Protein AF-A0A7T8QVR2-F1 (afdb_monomer)

Mean predicted aligned error: 12.61 Å

Structure (mmCIF, N/CA/C/O backbone):
data_AF-A0A7T8QVR2-F1
#
_entry.id   AF-A0A7T8QVR2-F1
#
loop_
_atom_site.group_PDB
_atom_site.id
_atom_site.type_symbol
_atom_site.label_atom_id
_atom_site.label_alt_id
_atom_site.label_comp_id
_atom_site.label_asym_id
_atom_site.label_entity_id
_atom_site.label_seq_id
_atom_site.pdbx_PDB_ins_code
_atom_site.Cartn_x
_atom_site.Cartn_y
_atom_site.Cartn_z
_atom_site.occupancy
_atom_site.B_iso_or_equiv
_atom_site.auth_seq_id
_atom_site.auth_comp_id
_atom_site.auth_asym_id
_atom_site.auth_atom_id
_atom_site.pdbx_PDB_model_num
ATOM 1 N N . THR A 1 1 ? 5.706 22.170 2.127 1.00 71.69 1 THR A N 1
ATOM 2 C CA . THR A 1 1 ? 4.358 22.461 2.670 1.00 71.69 1 THR A CA 1
ATOM 3 C C . THR A 1 1 ? 3.466 21.227 2.746 1.00 71.69 1 THR A C 1
ATOM 5 O O . THR A 1 1 ? 3.082 20.879 3.849 1.00 71.69 1 THR A O 1
ATOM 8 N N . ARG A 1 2 ? 3.227 20.484 1.649 1.00 83.94 2 ARG A N 1
ATOM 9 C CA . ARG A 1 2 ? 2.328 19.300 1.623 1.00 83.94 2 ARG A CA 1
ATOM 10 C C . ARG A 1 2 ? 2.598 18.219 2.686 1.00 83.94 2 ARG A C 1
ATOM 12 O O . ARG A 1 2 ? 1.663 17.722 3.296 1.00 83.94 2 ARG A O 1
ATOM 19 N N . LEU A 1 3 ? 3.865 17.891 2.955 1.00 86.81 3 LEU A N 1
ATOM 20 C CA . LEU A 1 3 ? 4.218 16.897 3.981 1.00 86.81 3 LEU A CA 1
ATOM 21 C C . LEU A 1 3 ? 3.836 17.349 5.403 1.00 86.81 3 LEU A C 1
ATOM 23 O O . LEU A 1 3 ? 3.422 16.529 6.212 1.00 86.81 3 LEU A O 1
ATOM 27 N N . ARG A 1 4 ? 3.918 18.657 5.703 1.00 86.31 4 ARG A N 1
ATOM 28 C CA . ARG A 1 4 ? 3.463 19.189 6.999 1.00 86.31 4 ARG A CA 1
ATOM 29 C C . ARG A 1 4 ? 1.954 19.007 7.155 1.00 86.31 4 ARG A C 1
ATOM 31 O O . ARG A 1 4 ? 1.525 18.584 8.216 1.00 86.31 4 ARG A O 1
ATOM 38 N N . CYS A 1 5 ? 1.184 19.214 6.084 1.00 88.50 5 CYS A N 1
ATOM 39 C CA . CYS A 1 5 ? -0.260 18.974 6.082 1.00 88.50 5 CYS A CA 1
ATOM 40 C C . CYS A 1 5 ? -0.599 17.515 6.424 1.00 88.50 5 CYS A C 1
ATOM 42 O O . CYS A 1 5 ? -1.461 17.287 7.263 1.00 88.50 5 CYS A O 1
ATOM 44 N N . LEU A 1 6 ? 0.108 16.536 5.842 1.00 89.25 6 LEU A N 1
ATOM 45 C CA . LEU A 1 6 ? -0.094 15.115 6.172 1.00 89.25 6 LEU A CA 1
ATOM 46 C C . LEU A 1 6 ? 0.214 14.799 7.638 1.00 89.25 6 LEU A C 1
ATOM 48 O O . LEU A 1 6 ? -0.503 14.025 8.264 1.00 89.25 6 LEU A O 1
ATOM 52 N N . ARG A 1 7 ? 1.243 15.425 8.215 1.00 87.44 7 ARG A N 1
ATOM 53 C CA . ARG A 1 7 ? 1.554 15.235 9.638 1.00 87.44 7 ARG A CA 1
ATOM 54 C C . ARG A 1 7 ? 0.523 15.865 10.557 1.00 87.44 7 ARG A C 1
ATOM 56 O O . ARG A 1 7 ? 0.138 15.244 11.541 1.00 87.44 7 ARG A O 1
ATOM 63 N N . THR A 1 8 ? 0.028 17.050 10.213 1.00 89.56 8 THR A N 1
ATOM 64 C CA . THR A 1 8 ? -1.094 17.665 10.930 1.00 89.56 8 THR A CA 1
ATOM 65 C C . THR A 1 8 ? -2.341 16.785 10.839 1.00 89.56 8 THR A C 1
ATOM 67 O O . THR A 1 8 ? -2.979 16.541 11.855 1.00 89.56 8 THR A O 1
ATOM 70 N N . LEU A 1 9 ? -2.642 16.230 9.660 1.00 89.19 9 LEU A N 1
ATOM 71 C CA . LEU A 1 9 ? -3.742 15.280 9.464 1.00 89.19 9 LEU A CA 1
ATOM 72 C C . LEU A 1 9 ? -3.590 14.031 10.336 1.00 89.19 9 LEU A C 1
ATOM 74 O O . LEU A 1 9 ? -4.537 13.647 11.012 1.00 89.19 9 LEU A O 1
ATOM 78 N N . SER A 1 10 ? -2.391 13.446 10.385 1.00 88.44 10 SER A N 1
ATOM 79 C CA . SER A 1 10 ? -2.086 12.319 11.274 1.00 88.44 10 SER A CA 1
ATOM 80 C C . SER A 1 10 ? -2.367 12.658 12.741 1.00 88.44 10 SER A C 1
ATOM 82 O O . SER A 1 10 ? -3.021 11.890 13.446 1.00 88.44 10 SER A O 1
ATOM 84 N N . SER A 1 11 ? -1.967 13.855 13.185 1.00 89.06 11 SER A N 1
ATOM 85 C CA . SER A 1 11 ? -2.255 14.338 14.540 1.00 89.06 11 SER A CA 1
ATOM 86 C C . SER A 1 11 ? -3.755 14.501 14.802 1.00 89.06 11 SER A C 1
ATOM 88 O O . SER A 1 11 ? -4.215 14.168 15.891 1.00 89.06 11 SER A O 1
ATOM 90 N N . ILE A 1 12 ? -4.523 14.989 13.822 1.00 88.94 12 ILE A N 1
ATOM 91 C CA . ILE A 1 12 ? -5.983 15.137 13.932 1.00 88.94 12 ILE A CA 1
ATOM 92 C C . ILE A 1 12 ? -6.652 13.761 14.012 1.00 88.94 12 ILE A C 1
ATOM 94 O O . ILE A 1 12 ? -7.532 13.544 14.842 1.00 88.94 12 ILE A O 1
ATOM 98 N N . PHE A 1 13 ? -6.213 12.797 13.201 1.00 87.25 13 PHE A N 1
ATOM 99 C CA . PHE A 1 13 ? -6.735 11.430 13.258 1.00 87.25 13 PHE A CA 1
ATOM 100 C C . PHE A 1 13 ? -6.370 10.733 14.572 1.00 87.25 13 PHE A C 1
ATOM 102 O O . PHE A 1 13 ? -7.114 9.882 15.052 1.00 87.25 13 PHE A O 1
ATOM 109 N N . ALA A 1 14 ? -5.246 11.103 15.186 1.00 86.38 14 ALA A N 1
ATOM 110 C CA . ALA A 1 14 ? -4.827 10.608 16.490 1.00 86.38 14 ALA A CA 1
ATOM 111 C C . ALA A 1 14 ? -5.513 11.290 17.686 1.00 86.38 14 ALA A C 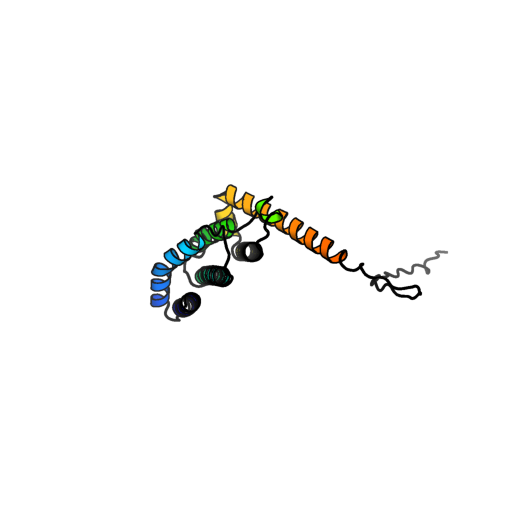1
ATOM 113 O O . ALA A 1 14 ? -5.211 10.926 18.821 1.00 86.38 14 ALA A O 1
ATOM 114 N N . HIS A 1 15 ? -6.429 12.235 17.457 1.00 87.62 15 HIS A N 1
ATOM 115 C CA . HIS A 1 15 ? -7.106 12.953 18.530 1.00 87.62 15 HIS A CA 1
ATOM 116 C C . HIS A 1 15 ? -7.893 11.990 19.448 1.00 87.62 15 HIS A C 1
ATOM 118 O O . HIS A 1 15 ? -8.591 11.106 18.941 1.00 87.62 15 HIS A O 1
ATOM 124 N N . PRO A 1 16 ? -7.820 12.154 20.787 1.00 83.31 16 PRO A N 1
ATOM 125 C CA . PRO A 1 16 ? -8.440 11.235 21.749 1.00 83.31 16 PRO A CA 1
ATOM 126 C C . PRO A 1 16 ? -9.968 11.194 21.641 1.00 83.31 16 PRO A C 1
ATOM 128 O O . PRO A 1 16 ? -10.591 10.177 21.933 1.00 83.31 16 PRO A O 1
ATOM 131 N N . GLN A 1 17 ? -10.581 12.289 21.189 1.00 87.19 17 GLN A N 1
ATOM 132 C CA . GLN A 1 17 ? -12.018 12.342 20.953 1.00 87.19 17 GLN A CA 1
ATOM 133 C C . GLN A 1 17 ? -12.374 11.726 19.595 1.00 87.19 17 GLN A C 1
ATOM 135 O O . GLN A 1 17 ? -12.162 12.338 18.545 1.00 87.19 17 GLN A O 1
ATOM 140 N N . THR A 1 18 ? -12.947 10.523 19.642 1.00 81.62 18 THR A N 1
ATOM 141 C CA . THR A 1 18 ? -13.279 9.704 18.467 1.00 81.62 18 THR A CA 1
ATOM 142 C C . THR A 1 18 ? -14.325 10.336 17.559 1.00 81.62 18 THR A C 1
ATOM 144 O O . THR A 1 18 ? -14.244 10.165 16.353 1.00 81.62 18 THR A O 1
ATOM 147 N N . SER A 1 19 ? -15.276 11.110 18.087 1.00 84.25 19 SER A N 1
ATOM 148 C CA . SER A 1 19 ? -16.293 11.788 17.268 1.00 84.25 19 SER A CA 1
ATOM 149 C C . SER A 1 19 ? -15.684 12.818 16.310 1.00 84.25 19 SER A C 1
ATOM 151 O O . SER A 1 19 ? -16.071 12.888 15.144 1.00 84.25 19 SER A O 1
ATOM 153 N N . ILE A 1 20 ? -14.687 13.572 16.782 1.00 83.75 20 ILE A N 1
ATOM 154 C CA . ILE A 1 20 ? -13.971 14.568 15.980 1.00 83.75 20 ILE A CA 1
ATOM 155 C C . ILE A 1 20 ? -13.099 13.866 14.940 1.00 83.75 20 ILE A C 1
ATOM 157 O O . ILE A 1 20 ? -13.204 14.156 13.748 1.00 83.75 20 ILE A O 1
ATOM 161 N N . SER A 1 21 ? -12.257 12.919 15.370 1.00 85.00 21 SER A N 1
ATOM 162 C CA . SER A 1 21 ? -11.363 12.211 14.450 1.00 85.00 21 SER A CA 1
ATOM 163 C C . SER A 1 21 ? -12.146 11.416 13.406 1.00 85.00 21 SER A C 1
ATOM 165 O O . SER A 1 21 ? -11.791 11.468 12.233 1.00 85.00 21 SER A O 1
ATOM 167 N N . HIS A 1 22 ? -13.256 10.776 13.777 1.00 86.12 22 HIS A N 1
ATOM 168 C CA . HIS A 1 22 ? -14.113 10.032 12.856 1.00 86.12 22 HIS A CA 1
ATOM 169 C C . HIS A 1 22 ? -14.681 10.909 11.733 1.00 86.12 22 HIS A C 1
ATOM 171 O O . HIS A 1 22 ? -14.593 10.523 10.567 1.00 86.12 22 HIS A O 1
ATOM 177 N N . PHE A 1 23 ? -15.189 12.107 12.046 1.00 86.62 23 PHE A N 1
ATOM 178 C CA . PHE A 1 23 ? -15.683 13.040 11.027 1.00 86.62 23 PHE A CA 1
ATOM 179 C C . PHE A 1 23 ? -14.581 13.435 10.034 1.00 86.62 23 PHE A C 1
ATOM 181 O O . PHE A 1 23 ? -14.773 13.363 8.817 1.00 86.62 23 PHE A O 1
ATOM 188 N N . TYR A 1 24 ? -13.396 13.785 10.542 1.00 87.75 24 TYR A N 1
ATOM 189 C CA . TYR A 1 24 ? -12.256 14.119 9.689 1.00 87.75 24 TYR A CA 1
ATOM 190 C C . TYR A 1 24 ? -11.792 12.929 8.848 1.00 87.75 24 TYR A C 1
ATOM 192 O O . TYR A 1 24 ? -11.482 13.105 7.672 1.00 87.75 24 TYR A O 1
ATOM 200 N N . ILE A 1 25 ? -11.774 11.720 9.410 1.00 88.00 25 ILE A N 1
ATOM 201 C CA . ILE A 1 25 ? -11.422 10.498 8.682 1.00 88.00 25 ILE A CA 1
ATOM 202 C C . ILE A 1 25 ? -12.395 10.281 7.521 1.00 88.00 25 ILE A C 1
ATOM 204 O O . ILE A 1 25 ? -11.944 10.128 6.388 1.00 88.00 25 ILE A O 1
ATOM 208 N N . LEU A 1 26 ? -13.708 10.332 7.765 1.00 87.62 26 LEU A N 1
ATOM 209 C CA . LEU A 1 26 ? -14.712 10.146 6.714 1.00 87.62 26 LEU A CA 1
ATOM 210 C C . LEU A 1 26 ? -14.627 11.221 5.623 1.00 87.62 26 LEU A C 1
ATOM 212 O O . LEU A 1 26 ? -14.757 10.905 4.443 1.00 87.62 26 LEU A O 1
ATOM 216 N N . SER A 1 27 ? -14.366 12.476 5.996 1.00 87.56 27 SER A N 1
ATOM 217 C CA . SER A 1 27 ? -14.274 13.576 5.033 1.00 87.56 27 SER A CA 1
ATOM 218 C C . SER A 1 27 ? -12.981 13.558 4.209 1.00 87.56 27 SER A C 1
ATOM 220 O O . SER A 1 27 ? -12.996 13.992 3.058 1.00 87.56 27 SER A O 1
ATOM 222 N N . LEU A 1 28 ? -11.857 13.110 4.778 1.00 87.94 28 LEU A N 1
ATOM 223 C CA . LEU A 1 28 ? -10.530 13.268 4.166 1.00 87.94 28 LEU A CA 1
ATOM 224 C C . LEU A 1 28 ? -9.964 11.976 3.581 1.00 87.94 28 LEU A C 1
ATOM 226 O O . LEU A 1 28 ? -9.182 12.044 2.630 1.00 87.94 28 LEU A O 1
ATOM 230 N N . ALA A 1 29 ? -10.357 10.806 4.092 1.00 87.50 29 ALA A N 1
ATOM 231 C CA . ALA A 1 29 ? -9.919 9.524 3.547 1.00 87.50 29 ALA A CA 1
ATOM 232 C C . ALA A 1 29 ? -10.186 9.385 2.034 1.00 87.50 29 ALA A C 1
ATOM 234 O O . ALA A 1 29 ? -9.261 8.957 1.341 1.00 87.50 29 ALA A O 1
ATOM 235 N N . PRO A 1 30 ? -11.344 9.802 1.471 1.00 88.12 30 PRO A N 1
ATOM 236 C CA . PRO A 1 30 ? -11.586 9.724 0.026 1.00 88.12 30 PRO A CA 1
ATOM 237 C C . PRO A 1 30 ? -10.528 10.470 -0.796 1.00 88.12 30 PRO A C 1
ATOM 239 O O . PRO A 1 30 ? -9.991 9.934 -1.765 1.00 88.12 30 PRO A O 1
ATOM 242 N N . THR A 1 31 ? -10.158 11.676 -0.361 1.00 89.69 31 THR A N 1
ATOM 243 C CA . THR A 1 31 ? -9.121 12.493 -1.004 1.00 89.69 31 THR A CA 1
ATOM 244 C C . THR A 1 31 ? -7.750 11.821 -0.927 1.00 89.69 31 THR A C 1
ATOM 246 O O . THR A 1 31 ? -7.003 11.809 -1.906 1.00 89.69 31 THR A O 1
ATOM 249 N N . LEU A 1 32 ? -7.409 11.227 0.221 1.00 90.00 32 LEU A N 1
ATOM 250 C CA . LEU A 1 32 ? -6.148 10.498 0.395 1.00 90.00 32 LEU A CA 1
ATOM 251 C C . LEU A 1 32 ? -6.089 9.249 -0.493 1.00 90.00 32 LEU A C 1
ATOM 253 O O . LEU A 1 32 ? -5.060 8.999 -1.121 1.00 90.00 32 LEU A O 1
ATOM 257 N N . PHE A 1 33 ? -7.187 8.497 -0.600 1.00 89.50 33 PHE A N 1
ATOM 258 C CA . PHE A 1 33 ? -7.272 7.369 -1.525 1.00 89.50 33 PHE A CA 1
ATOM 259 C C . PHE A 1 33 ? -7.086 7.825 -2.964 1.00 89.50 33 PHE A C 1
ATOM 261 O O . PHE A 1 33 ? -6.247 7.263 -3.665 1.00 89.50 33 PHE A O 1
ATOM 268 N N . GLN A 1 34 ? -7.787 8.880 -3.387 1.00 88.69 34 GLN A N 1
ATOM 269 C CA . GLN A 1 34 ? -7.653 9.421 -4.736 1.00 88.69 34 GLN A CA 1
ATOM 270 C C . GLN A 1 34 ? -6.183 9.708 -5.067 1.00 88.69 34 GLN A C 1
ATOM 272 O O . GLN A 1 34 ? -5.681 9.225 -6.077 1.00 88.69 34 GLN A O 1
ATOM 277 N N . ILE A 1 35 ? -5.458 10.394 -4.177 1.00 88.00 35 ILE A N 1
ATOM 278 C CA . ILE A 1 35 ? -4.027 10.695 -4.344 1.00 88.00 35 ILE A CA 1
ATOM 279 C C . ILE A 1 35 ? -3.183 9.427 -4.547 1.00 88.00 35 ILE A C 1
ATOM 281 O O . ILE A 1 35 ? -2.276 9.434 -5.385 1.00 88.00 35 ILE A O 1
ATOM 285 N N . THR A 1 36 ? -3.455 8.358 -3.796 1.00 86.69 36 THR A N 1
ATOM 286 C CA . THR A 1 36 ? -2.705 7.095 -3.887 1.00 86.69 36 THR A CA 1
ATOM 287 C C . THR A 1 36 ? -3.034 6.311 -5.159 1.00 86.69 36 THR A C 1
ATOM 289 O O . THR A 1 36 ? -2.160 5.623 -5.682 1.00 86.69 36 THR A O 1
ATOM 292 N N . PHE A 1 37 ? -4.253 6.428 -5.689 1.00 85.31 37 PHE A N 1
ATOM 293 C CA . PHE A 1 37 ? -4.664 5.757 -6.928 1.00 85.31 37 PHE A CA 1
ATOM 294 C C . PHE A 1 37 ? -4.154 6.437 -8.207 1.00 85.31 37 PHE A C 1
ATOM 296 O O . PHE A 1 37 ? -4.164 5.813 -9.269 1.00 85.31 37 PHE A O 1
ATOM 303 N N . LEU A 1 38 ? -3.694 7.691 -8.140 1.00 84.69 38 LEU A N 1
ATOM 304 C CA . LEU A 1 38 ? -3.164 8.375 -9.319 1.00 84.69 38 LEU A CA 1
ATOM 305 C C . LEU A 1 38 ? -1.908 7.658 -9.863 1.00 84.69 38 LEU A C 1
ATOM 307 O O . LEU A 1 38 ? -0.958 7.417 -9.109 1.00 84.69 38 LEU A O 1
ATOM 311 N N . PRO A 1 39 ? -1.840 7.372 -11.179 1.00 75.00 39 PRO A N 1
ATOM 312 C CA . PRO A 1 39 ? -0.706 6.675 -11.769 1.00 75.00 39 PRO A CA 1
ATOM 313 C C . PRO A 1 39 ? 0.562 7.533 -11.706 1.00 75.00 39 PRO A C 1
ATOM 315 O O . PRO A 1 39 ? 0.646 8.620 -12.279 1.00 75.00 39 PRO A O 1
ATOM 318 N N . ARG A 1 40 ? 1.599 7.016 -11.045 1.00 75.19 40 ARG A N 1
ATOM 319 C CA . ARG A 1 40 ? 2.912 7.663 -10.919 1.00 75.19 40 ARG A CA 1
ATOM 320 C C . ARG A 1 40 ? 3.906 7.024 -11.888 1.00 75.19 40 ARG A C 1
ATOM 322 O O . ARG A 1 40 ? 4.797 6.277 -11.485 1.00 75.19 40 ARG A O 1
ATOM 329 N N . LYS A 1 41 ? 3.726 7.286 -13.188 1.00 67.88 41 LYS A N 1
ATOM 330 C CA . LYS A 1 41 ? 4.634 6.779 -14.238 1.00 67.88 41 LYS A CA 1
ATOM 331 C C . LYS A 1 41 ? 6.011 7.456 -14.181 1.00 67.88 41 LYS A C 1
ATOM 333 O O . LYS A 1 41 ? 7.021 6.774 -14.281 1.00 67.88 41 LYS A O 1
ATOM 338 N N . ASN A 1 42 ? 6.045 8.759 -13.887 1.00 68.94 42 ASN A N 1
ATOM 339 C CA . ASN A 1 42 ? 7.267 9.567 -13.858 1.00 68.94 42 ASN A CA 1
ATOM 340 C C . ASN A 1 42 ? 7.514 10.148 -12.457 1.00 68.94 42 ASN A C 1
ATOM 342 O O . ASN A 1 42 ? 7.220 11.313 -12.197 1.00 68.94 42 ASN A O 1
ATOM 346 N N . LEU A 1 43 ? 8.035 9.338 -11.531 1.00 79.94 43 LEU A N 1
ATOM 347 C CA . LEU A 1 43 ? 8.522 9.847 -10.242 1.00 79.94 43 LEU A CA 1
ATOM 348 C C . LEU A 1 43 ? 9.894 10.484 -10.444 1.00 79.94 43 LEU A C 1
ATOM 350 O O . LEU A 1 43 ? 10.902 9.786 -10.469 1.00 79.94 43 LEU A O 1
ATOM 354 N N . SER A 1 44 ? 9.934 11.804 -10.606 1.00 80.94 44 SER A N 1
ATOM 355 C CA . SER A 1 44 ? 11.195 12.536 -10.793 1.00 80.94 44 SER A CA 1
ATOM 356 C C . SER A 1 44 ? 11.701 13.194 -9.510 1.00 80.94 44 SER A C 1
ATOM 358 O O . SER A 1 44 ? 12.875 13.542 -9.426 1.00 80.94 44 SER A O 1
ATOM 360 N N . LYS A 1 45 ? 10.824 13.408 -8.523 1.00 86.75 45 LYS A N 1
ATOM 361 C CA . LYS A 1 45 ? 11.137 14.170 -7.312 1.00 86.75 45 LYS A CA 1
ATOM 362 C C . LYS A 1 45 ? 11.040 13.284 -6.082 1.00 86.75 45 LYS A C 1
ATOM 364 O O . LYS A 1 45 ? 10.004 12.683 -5.807 1.00 86.75 45 LYS A O 1
ATOM 369 N N . GLU A 1 46 ? 12.089 13.294 -5.271 1.00 86.81 46 GLU A N 1
ATOM 370 C CA . GLU A 1 46 ? 12.112 12.580 -3.992 1.00 86.81 46 GLU A CA 1
ATOM 371 C C . GLU A 1 46 ? 11.029 13.096 -3.022 1.00 86.81 46 GLU A C 1
ATOM 373 O O . GLU A 1 46 ? 10.464 12.344 -2.229 1.00 86.81 46 GLU A O 1
ATOM 378 N N . SER A 1 47 ? 10.679 14.383 -3.114 1.00 87.75 47 SER A N 1
ATOM 379 C CA . SER A 1 47 ? 9.596 14.980 -2.326 1.00 87.75 47 SER A CA 1
ATOM 380 C C . SER A 1 47 ? 8.220 14.388 -2.650 1.00 87.75 47 SER A C 1
ATOM 382 O O . SER A 1 47 ? 7.390 14.268 -1.749 1.00 87.75 47 SER A O 1
ATOM 384 N N . GLU A 1 48 ? 7.980 13.981 -3.899 1.00 87.88 48 GLU A N 1
ATOM 385 C CA . GLU A 1 48 ? 6.740 13.314 -4.311 1.00 87.88 48 GLU A CA 1
ATOM 386 C C . GLU A 1 48 ? 6.687 11.876 -3.802 1.00 87.88 48 GLU A C 1
ATOM 388 O O . GLU A 1 48 ? 5.645 11.451 -3.305 1.00 87.88 48 GLU A O 1
ATOM 393 N N . LEU A 1 49 ? 7.820 11.164 -3.850 1.00 89.69 49 LEU A N 1
ATOM 394 C CA . LEU A 1 49 ? 7.945 9.833 -3.262 1.00 89.69 49 LEU A CA 1
ATOM 395 C C . LEU A 1 49 ? 7.654 9.878 -1.757 1.00 89.69 49 LEU A C 1
ATOM 397 O O . LEU A 1 49 ? 6.786 9.151 -1.281 1.00 89.69 49 LEU A O 1
ATOM 401 N N . ARG A 1 50 ? 8.320 10.771 -1.011 1.00 89.94 50 ARG A N 1
ATOM 402 C CA . ARG A 1 50 ? 8.087 10.934 0.435 1.00 89.94 50 ARG A CA 1
ATOM 403 C C . ARG A 1 50 ? 6.630 11.261 0.748 1.00 89.94 50 ARG A C 1
ATOM 405 O O . ARG A 1 50 ? 6.066 10.692 1.674 1.00 89.94 50 ARG A O 1
ATOM 412 N N . PHE A 1 51 ? 6.021 12.162 -0.021 1.00 90.75 51 PHE A N 1
ATOM 413 C CA . PHE A 1 51 ? 4.618 12.528 0.158 1.00 90.75 51 PHE A CA 1
ATOM 414 C C . PHE A 1 51 ? 3.677 11.332 -0.045 1.00 90.75 51 PHE A C 1
ATOM 416 O O . PHE A 1 51 ? 2.775 11.122 0.762 1.00 90.75 51 PHE A O 1
ATOM 423 N N . LEU A 1 52 ? 3.904 10.525 -1.085 1.00 90.69 52 LEU A N 1
ATOM 424 C CA . LEU A 1 52 ? 3.102 9.331 -1.351 1.00 90.69 52 LEU A CA 1
ATOM 425 C C . LEU A 1 52 ? 3.268 8.275 -0.251 1.00 90.69 52 LEU A C 1
ATOM 427 O O . LEU A 1 52 ? 2.276 7.729 0.221 1.00 90.69 52 LEU A O 1
ATOM 431 N N . LEU A 1 53 ? 4.502 8.021 0.193 1.00 90.75 53 LEU A N 1
ATOM 432 C CA . LEU A 1 53 ? 4.772 7.059 1.263 1.00 90.75 53 LEU A CA 1
ATOM 433 C C . LEU A 1 53 ? 4.136 7.478 2.593 1.00 90.75 53 LEU A C 1
ATOM 435 O O . LEU A 1 53 ? 3.563 6.638 3.280 1.00 90.75 53 LEU A O 1
ATOM 439 N N . GLU A 1 54 ? 4.189 8.766 2.936 1.00 91.25 54 GLU A N 1
ATOM 440 C CA . GLU A 1 54 ? 3.515 9.283 4.132 1.00 91.25 54 GLU A CA 1
ATOM 441 C C . GLU A 1 54 ? 1.987 9.170 3.999 1.00 91.25 54 GLU A C 1
ATOM 443 O O . GLU A 1 54 ? 1.307 8.843 4.965 1.00 91.25 54 GLU A O 1
ATOM 448 N N . THR A 1 55 ? 1.438 9.379 2.796 1.00 91.56 55 THR A N 1
ATOM 449 C CA . THR A 1 55 ? -0.003 9.209 2.525 1.00 91.56 55 THR A CA 1
ATOM 450 C C . THR A 1 55 ? -0.436 7.753 2.712 1.00 91.56 55 THR A C 1
ATOM 452 O O . THR A 1 55 ? -1.456 7.490 3.343 1.00 91.56 55 THR A O 1
ATOM 455 N N . LEU A 1 56 ? 0.357 6.801 2.211 1.00 90.19 56 LEU A N 1
ATOM 456 C CA . LEU A 1 56 ? 0.129 5.365 2.396 1.00 90.19 56 LEU A CA 1
ATOM 457 C C . LEU A 1 56 ? 0.188 4.962 3.874 1.00 90.19 56 LEU A C 1
ATOM 459 O O . LEU A 1 56 ? -0.698 4.253 4.340 1.00 90.19 56 LEU A O 1
ATOM 463 N N . LEU A 1 57 ? 1.182 5.450 4.623 1.00 89.25 57 LEU A N 1
ATOM 464 C CA . LEU A 1 57 ? 1.286 5.218 6.070 1.00 89.25 57 LEU A CA 1
ATOM 465 C C . LEU A 1 57 ? 0.114 5.834 6.842 1.00 89.25 57 LEU A C 1
ATOM 467 O O . LEU A 1 57 ? -0.382 5.242 7.799 1.00 89.25 57 LEU A O 1
ATOM 471 N N . LEU A 1 58 ? -0.355 7.010 6.422 1.00 90.19 58 LEU A N 1
ATOM 472 C CA . LEU A 1 58 ? -1.526 7.646 7.011 1.00 90.19 58 LEU A CA 1
ATOM 473 C C . LEU A 1 58 ? -2.773 6.780 6.803 1.00 90.19 58 LEU A C 1
ATOM 475 O O . LEU A 1 58 ? -3.468 6.499 7.775 1.00 90.19 58 LEU A O 1
ATOM 479 N N . LEU A 1 59 ? -3.020 6.300 5.579 1.00 89.69 59 LEU A N 1
ATOM 480 C CA . LEU A 1 59 ? -4.123 5.378 5.278 1.00 89.69 59 LEU A CA 1
ATOM 481 C C . LEU A 1 59 ? -4.003 4.055 6.049 1.00 89.69 59 LEU A C 1
ATOM 483 O O . LEU A 1 59 ? -5.002 3.546 6.545 1.00 89.69 59 LEU A O 1
ATOM 487 N N . GLU A 1 60 ? -2.793 3.523 6.209 1.00 88.38 60 GLU A N 1
ATOM 488 C CA . GLU A 1 60 ? -2.542 2.332 7.026 1.00 88.38 60 GLU A CA 1
ATOM 489 C C . GLU A 1 60 ? -2.904 2.574 8.502 1.00 88.38 60 GLU A C 1
ATOM 491 O O . GLU A 1 60 ? -3.570 1.750 9.128 1.00 88.38 60 GLU A O 1
ATOM 496 N N . SER A 1 61 ? -2.562 3.745 9.050 1.00 87.50 61 SER A N 1
ATOM 497 C CA . SER A 1 61 ? -2.943 4.119 10.419 1.00 87.50 61 SER A CA 1
ATOM 498 C C . SER A 1 61 ? -4.459 4.247 10.607 1.00 87.50 61 SER A C 1
ATOM 500 O O . SER A 1 61 ? -4.963 4.016 11.708 1.00 87.50 61 SER A O 1
ATOM 502 N N . LEU A 1 62 ? -5.202 4.555 9.535 1.00 85.94 62 LEU A N 1
ATOM 503 C CA . LEU A 1 62 ? -6.662 4.582 9.574 1.00 85.94 62 LEU A CA 1
ATOM 504 C C . LEU A 1 62 ? -7.256 3.190 9.770 1.00 85.94 62 LEU A C 1
ATOM 506 O O . LEU A 1 62 ? -8.335 3.098 10.337 1.00 85.94 62 LEU A O 1
ATOM 510 N N . ILE A 1 63 ? -6.570 2.115 9.370 1.00 85.44 63 ILE A N 1
ATOM 511 C CA . ILE A 1 63 ? -7.044 0.740 9.601 1.00 85.44 63 ILE A CA 1
ATOM 512 C C . ILE A 1 63 ? -7.149 0.466 11.106 1.00 85.44 63 ILE A C 1
ATOM 514 O O . ILE A 1 63 ? -8.113 -0.140 11.555 1.00 85.44 63 ILE A O 1
ATOM 518 N N . GLN A 1 64 ? -6.186 0.964 11.887 1.00 81.19 64 GLN A N 1
ATOM 519 C CA . GLN A 1 64 ? -6.147 0.792 13.344 1.00 81.19 64 GLN A CA 1
ATOM 520 C C . GLN A 1 64 ? -7.149 1.692 14.081 1.00 81.19 64 GLN A C 1
ATOM 522 O O . GLN A 1 64 ? -7.510 1.418 15.222 1.00 81.19 64 GLN A O 1
ATOM 527 N N . LYS A 1 65 ? -7.558 2.806 13.462 1.00 75.31 65 LYS A N 1
ATOM 528 C CA . LYS A 1 65 ? -8.416 3.830 14.084 1.00 75.31 65 LYS A CA 1
ATOM 529 C C . LYS A 1 65 ? -9.866 3.786 13.605 1.00 75.31 65 LYS A C 1
ATOM 531 O O . LYS A 1 65 ? -10.753 4.288 14.290 1.00 75.31 65 LYS A O 1
ATOM 536 N N . GLY A 1 66 ? -10.101 3.253 12.413 1.00 68.00 66 GLY A N 1
ATOM 537 C CA . GLY A 1 66 ? -11.411 3.131 11.795 1.00 68.00 66 GLY A CA 1
ATOM 538 C C . GLY A 1 66 ? -12.159 1.909 12.317 1.00 68.00 66 GLY A C 1
ATOM 539 O O . GLY A 1 66 ? -11.567 0.870 12.579 1.00 68.00 66 GLY A O 1
ATOM 540 N N . GLY A 1 67 ? -13.483 2.021 12.432 1.00 66.50 67 GLY A N 1
ATOM 541 C CA . GLY A 1 67 ? -14.330 0.910 12.878 1.00 66.50 67 GLY A CA 1
ATOM 542 C C . GLY A 1 67 ? -14.447 -0.247 11.873 1.00 66.50 67 GLY A C 1
ATOM 543 O O . GLY A 1 67 ? -14.909 -1.319 12.245 1.00 66.50 67 GLY A O 1
ATOM 544 N N . SER A 1 68 ? -14.044 -0.057 10.608 1.00 75.69 68 SER A N 1
ATOM 545 C CA . SER A 1 68 ? -14.151 -1.066 9.544 1.00 75.69 68 SER A CA 1
ATOM 546 C C . SER A 1 68 ? -12.830 -1.232 8.767 1.00 75.69 68 SER A C 1
ATOM 548 O O . SER A 1 68 ? -12.644 -0.624 7.708 1.00 75.69 68 SER A O 1
ATOM 550 N N . PRO A 1 69 ? -11.903 -2.093 9.234 1.00 79.94 69 PRO A N 1
ATOM 551 C CA . PRO A 1 69 ? -10.626 -2.327 8.550 1.00 79.94 69 PRO A CA 1
ATOM 552 C C . PRO A 1 69 ? -10.822 -2.822 7.109 1.00 79.94 69 PRO A C 1
ATOM 554 O O . PRO A 1 69 ? -10.080 -2.429 6.212 1.00 79.94 69 PRO A O 1
ATOM 557 N N . ASN A 1 70 ? -11.875 -3.608 6.864 1.00 84.06 70 ASN A N 1
ATOM 558 C CA . ASN A 1 70 ? -12.199 -4.167 5.552 1.00 84.06 70 ASN A CA 1
ATOM 559 C C . ASN A 1 70 ? -12.386 -3.082 4.471 1.00 84.06 70 ASN A C 1
ATOM 561 O O . ASN A 1 70 ? -11.798 -3.177 3.398 1.00 84.06 70 ASN A O 1
ATOM 565 N N . ALA A 1 71 ? -13.117 -2.000 4.768 1.00 84.94 71 ALA A N 1
ATOM 566 C CA . ALA A 1 71 ? -13.364 -0.939 3.789 1.00 84.94 71 ALA A CA 1
ATOM 567 C C . ALA A 1 71 ? -12.061 -0.249 3.359 1.00 84.94 71 ALA A C 1
ATOM 569 O O . ALA A 1 71 ? -11.832 -0.031 2.173 1.00 84.94 71 ALA A O 1
ATOM 570 N N . ILE A 1 72 ? -11.172 0.045 4.312 1.00 87.94 72 ILE A N 1
ATOM 571 C CA . ILE A 1 72 ? -9.883 0.684 4.024 1.00 87.94 72 ILE A CA 1
ATOM 572 C C . ILE A 1 72 ? -8.966 -0.278 3.261 1.00 87.94 72 ILE A C 1
ATOM 574 O O . ILE A 1 72 ? -8.352 0.124 2.273 1.00 87.94 72 ILE A O 1
ATOM 578 N N . LEU A 1 73 ? -8.906 -1.551 3.668 1.00 90.06 73 LEU A N 1
ATOM 579 C CA . LEU A 1 73 ? -8.115 -2.588 2.997 1.00 90.06 73 LEU A CA 1
ATOM 580 C C . LEU A 1 73 ? -8.565 -2.814 1.549 1.00 90.06 73 LEU A C 1
ATOM 582 O O . LEU A 1 73 ? -7.716 -2.956 0.666 1.00 90.06 73 LEU A O 1
ATOM 586 N N . MET A 1 74 ? -9.877 -2.779 1.291 1.00 90.50 74 MET A N 1
ATOM 587 C CA . MET A 1 74 ? -10.459 -2.953 -0.043 1.00 90.50 74 MET A CA 1
ATOM 588 C C . MET A 1 74 ? -9.975 -1.892 -1.039 1.00 90.50 74 MET A C 1
ATOM 590 O O . MET A 1 74 ? -9.864 -2.182 -2.226 1.00 90.50 74 MET A O 1
ATOM 594 N N . PHE A 1 75 ? -9.631 -0.690 -0.569 1.00 89.19 75 PHE A N 1
ATOM 595 C CA . PHE A 1 75 ? -9.035 0.359 -1.400 1.00 89.19 75 PHE A CA 1
ATOM 596 C C . PHE A 1 75 ? -7.504 0.360 -1.353 1.00 89.19 75 PHE A C 1
ATOM 598 O O . PHE A 1 75 ? -6.852 0.554 -2.379 1.00 89.19 75 PHE A O 1
ATOM 605 N N . LEU A 1 76 ? -6.905 0.128 -0.184 1.00 90.19 76 LEU A N 1
ATOM 606 C CA . LEU A 1 76 ? -5.458 0.219 -0.002 1.00 90.19 76 LEU A CA 1
ATOM 607 C C . LEU A 1 76 ? -4.701 -0.892 -0.744 1.00 90.19 76 LEU A C 1
ATOM 609 O O . LEU A 1 76 ? -3.656 -0.617 -1.335 1.00 90.19 76 LEU A O 1
ATOM 613 N N . ILE A 1 77 ? -5.224 -2.124 -0.753 1.00 92.25 77 ILE A N 1
ATOM 614 C CA . ILE A 1 77 ? -4.576 -3.265 -1.417 1.00 92.25 77 ILE A CA 1
ATOM 615 C C . ILE A 1 77 ? -4.480 -3.039 -2.937 1.00 92.25 77 ILE A C 1
ATOM 617 O O . ILE A 1 77 ? -3.358 -3.066 -3.450 1.00 92.25 77 ILE A O 1
ATOM 621 N N . PRO A 1 78 ? -5.573 -2.746 -3.674 1.00 90.81 78 PRO A N 1
ATOM 622 C CA . PRO A 1 78 ? -5.477 -2.425 -5.099 1.00 90.81 78 PRO A CA 1
ATOM 623 C C . PRO A 1 78 ? -4.562 -1.232 -5.386 1.00 90.81 78 PRO A C 1
ATOM 625 O O . PRO A 1 78 ? -3.796 -1.262 -6.349 1.00 90.81 78 PRO A O 1
ATOM 628 N N . ALA A 1 79 ? -4.593 -0.198 -4.538 1.00 90.69 79 ALA A N 1
ATOM 629 C CA . ALA A 1 79 ? -3.739 0.972 -4.706 1.00 90.69 79 ALA A CA 1
ATOM 630 C C . ALA A 1 79 ? -2.248 0.608 -4.620 1.00 90.69 79 ALA A C 1
ATOM 632 O O . ALA A 1 79 ? -1.467 1.018 -5.474 1.00 90.69 79 ALA A O 1
ATOM 633 N N . LEU A 1 80 ? -1.854 -0.199 -3.631 1.00 90.50 80 LEU A N 1
ATOM 634 C CA . LEU A 1 80 ? -0.483 -0.692 -3.480 1.00 90.50 80 LEU A CA 1
ATOM 635 C C . LEU A 1 80 ? -0.061 -1.597 -4.645 1.00 90.50 80 LEU A C 1
ATOM 637 O O . LEU A 1 80 ? 1.053 -1.457 -5.151 1.00 90.50 80 LEU A O 1
ATOM 641 N N . VAL A 1 81 ? -0.949 -2.486 -5.101 1.00 90.56 81 VAL A N 1
ATOM 642 C CA . VAL A 1 81 ? -0.679 -3.389 -6.233 1.00 90.56 81 VAL A CA 1
ATOM 643 C C . VAL A 1 81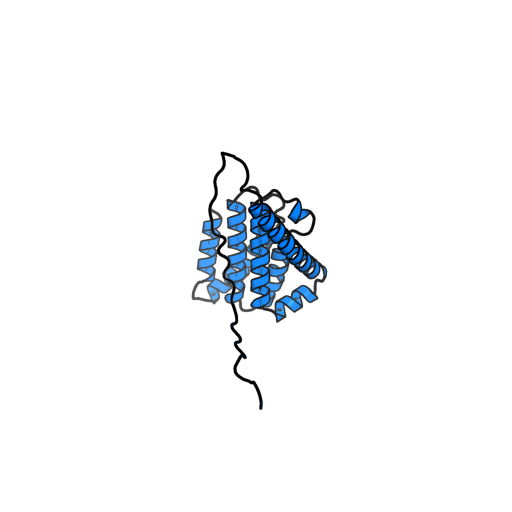 ? -0.453 -2.610 -7.535 1.00 90.56 81 VAL A C 1
ATOM 645 O O . VAL A 1 81 ? 0.425 -2.970 -8.319 1.00 90.56 81 VAL A O 1
ATOM 648 N N . ASN A 1 82 ? -1.161 -1.496 -7.742 1.00 89.62 82 ASN A N 1
ATOM 649 C CA . ASN A 1 82 ? -0.970 -0.624 -8.907 1.00 89.62 82 ASN A CA 1
ATOM 650 C C . ASN A 1 82 ? 0.417 0.039 -8.965 1.00 89.62 82 ASN A C 1
ATOM 652 O O . ASN A 1 82 ? 0.859 0.433 -10.045 1.00 89.62 82 ASN A O 1
ATOM 656 N N . HIS A 1 83 ? 1.119 0.147 -7.831 1.00 87.31 83 HIS A N 1
ATOM 657 C CA . HIS A 1 83 ? 2.490 0.669 -7.771 1.00 87.31 83 HIS A CA 1
ATOM 658 C C . HIS A 1 83 ? 3.563 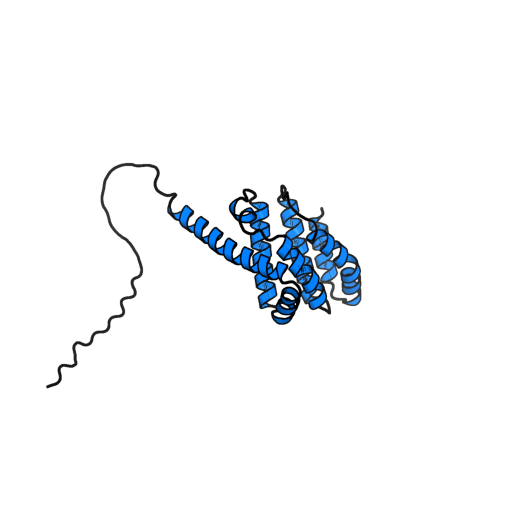-0.420 -7.934 1.00 87.31 83 HIS A C 1
ATOM 660 O O . HIS A 1 83 ? 4.753 -0.099 -7.968 1.00 87.31 83 HIS A O 1
ATOM 666 N N . LEU A 1 84 ? 3.178 -1.698 -8.041 1.00 90.25 84 LEU A N 1
ATOM 667 C CA . LEU A 1 84 ? 4.116 -2.798 -8.271 1.00 90.25 84 LEU A CA 1
ATOM 668 C C . LEU A 1 84 ? 4.595 -2.833 -9.725 1.00 90.25 84 LEU A C 1
ATOM 670 O O . LEU A 1 84 ? 3.817 -2.611 -10.652 1.00 90.25 84 LEU A O 1
ATOM 674 N N . LEU A 1 85 ? 5.870 -3.170 -9.905 1.00 89.00 85 LEU A N 1
ATOM 675 C CA . LEU A 1 85 ? 6.505 -3.431 -11.190 1.00 89.00 85 LEU A CA 1
ATOM 676 C C . LEU A 1 85 ? 6.614 -4.945 -11.370 1.00 89.00 85 LEU A C 1
ATOM 678 O O . LEU A 1 85 ? 6.925 -5.646 -10.405 1.00 89.00 85 LEU A O 1
ATOM 682 N N . CYS A 1 86 ? 6.365 -5.430 -12.584 1.00 88.94 86 CYS A N 1
ATOM 683 C CA . CYS A 1 86 ? 6.467 -6.844 -12.948 1.00 88.94 86 CYS A CA 1
ATOM 684 C C . CYS A 1 86 ? 7.141 -6.981 -14.318 1.00 88.94 86 CYS A C 1
ATOM 686 O O . CYS A 1 86 ? 7.012 -6.097 -15.167 1.00 88.94 86 CYS A O 1
ATOM 688 N N . GLY A 1 87 ? 7.825 -8.099 -14.546 1.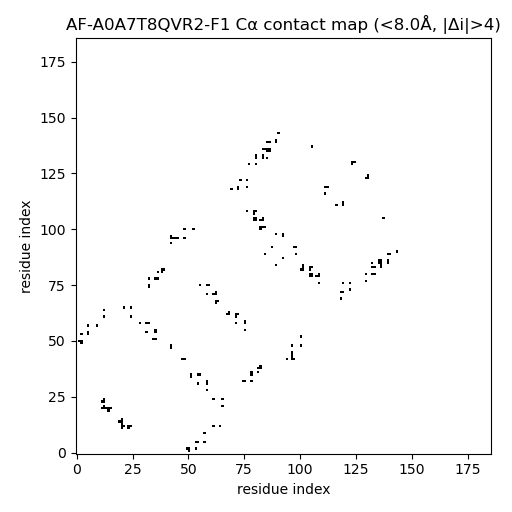00 88.56 87 GLY A N 1
ATOM 689 C CA . GLY A 1 87 ? 8.487 -8.424 -15.804 1.00 88.56 87 GLY A CA 1
ATOM 690 C C . GLY A 1 87 ? 9.451 -7.329 -16.253 1.00 88.56 87 GLY A C 1
ATOM 691 O O . GLY A 1 87 ? 10.237 -6.799 -15.462 1.00 88.56 87 GLY A O 1
ATOM 692 N N . GLU A 1 88 ? 9.365 -6.956 -17.530 1.00 83.38 88 GLU A N 1
ATOM 693 C CA . GLU A 1 88 ? 10.237 -5.938 -18.122 1.00 83.38 88 GLU A CA 1
ATOM 694 C C . GLU A 1 88 ? 10.127 -4.566 -17.444 1.00 83.38 88 GLU A C 1
ATOM 696 O O . GLU A 1 88 ? 11.112 -3.831 -17.410 1.00 83.38 88 GLU A O 1
ATOM 701 N N . GLU A 1 89 ? 8.986 -4.231 -16.825 1.00 85.44 89 GLU A N 1
ATOM 702 C CA . GLU A 1 89 ? 8.843 -2.962 -16.101 1.00 85.44 89 GLU A CA 1
ATOM 703 C C . GLU A 1 89 ? 9.763 -2.878 -14.880 1.00 85.44 89 GLU A C 1
ATOM 705 O O . GLU A 1 89 ? 10.128 -1.773 -14.480 1.00 85.44 89 GLU A O 1
ATOM 710 N N . LEU A 1 90 ? 10.103 -4.018 -14.265 1.00 86.88 90 LEU A N 1
ATOM 711 C CA . LEU A 1 90 ? 11.018 -4.075 -13.127 1.00 86.88 90 LEU A CA 1
ATOM 712 C C . LEU A 1 90 ? 12.470 -4.137 -13.605 1.00 86.88 90 LEU A C 1
ATOM 714 O O . LEU A 1 90 ? 13.283 -3.319 -13.179 1.00 86.88 90 LEU A O 1
ATOM 718 N N . PHE A 1 91 ? 12.783 -5.066 -14.513 1.00 85.50 91 PHE A N 1
ATOM 719 C CA . PHE A 1 91 ? 14.154 -5.281 -14.992 1.00 85.50 91 PHE A CA 1
ATOM 720 C C . PHE A 1 91 ? 14.684 -4.122 -15.850 1.00 85.50 91 PHE A C 1
ATOM 722 O O . PHE A 1 91 ? 15.875 -3.828 -15.804 1.00 85.50 91 PHE A O 1
ATOM 729 N N . GLY A 1 92 ? 13.813 -3.427 -16.586 1.00 84.00 92 GLY A N 1
ATOM 730 C CA . GLY A 1 92 ? 14.156 -2.242 -17.377 1.00 84.00 92 GLY A CA 1
ATOM 731 C C . GLY A 1 92 ? 14.079 -0.918 -16.605 1.00 84.00 92 GLY A C 1
ATOM 732 O O . GLY A 1 92 ? 14.318 0.144 -17.184 1.00 84.00 92 GLY A O 1
ATOM 733 N N . CYS A 1 93 ? 13.724 -0.926 -15.313 1.00 84.94 93 CYS A N 1
ATOM 734 C CA . CYS A 1 93 ? 13.541 0.310 -14.555 1.00 84.94 93 CYS A CA 1
ATOM 735 C C . CYS A 1 93 ? 14.882 0.939 -14.154 1.00 84.94 93 CYS A C 1
ATOM 737 O O . CYS A 1 93 ? 15.535 0.500 -13.211 1.00 84.94 93 CYS A O 1
ATOM 739 N N . SER A 1 94 ? 15.255 2.046 -14.794 1.00 84.75 94 SER A N 1
ATOM 740 C CA . SER A 1 94 ? 16.419 2.853 -14.392 1.00 84.75 94 SER A CA 1
ATOM 741 C C . SER A 1 94 ? 16.121 3.836 -13.250 1.00 84.75 94 SER A C 1
ATOM 743 O O . SER A 1 94 ? 17.029 4.417 -12.656 1.00 84.75 94 SER A O 1
ATOM 745 N N . ASN A 1 95 ? 14.844 4.043 -12.916 1.00 87.81 95 ASN A N 1
ATOM 746 C CA . ASN A 1 95 ? 14.428 5.044 -11.941 1.00 87.81 95 ASN A CA 1
ATOM 747 C C . ASN A 1 95 ? 14.460 4.487 -10.505 1.00 87.81 95 ASN A C 1
ATOM 749 O O . ASN A 1 95 ? 13.554 3.775 -10.064 1.00 87.81 95 ASN A O 1
ATOM 753 N N . ALA A 1 96 ? 15.474 4.895 -9.739 1.00 88.38 96 ALA A N 1
ATOM 754 C CA . ALA A 1 96 ? 15.660 4.489 -8.345 1.00 88.38 96 ALA A CA 1
ATOM 755 C C . ALA A 1 96 ? 14.475 4.846 -7.420 1.00 88.38 96 ALA A C 1
ATOM 757 O O . ALA A 1 96 ? 14.173 4.095 -6.488 1.00 88.38 96 ALA A O 1
ATOM 758 N N . LEU A 1 97 ? 13.764 5.953 -7.673 1.00 89.75 97 LEU A N 1
ATOM 759 C CA . LEU A 1 97 ? 12.594 6.349 -6.876 1.00 89.75 97 LEU A CA 1
ATOM 760 C C . LEU A 1 97 ? 11.415 5.396 -7.107 1.00 89.75 97 LEU A C 1
ATOM 762 O O . LEU A 1 97 ? 10.729 5.025 -6.154 1.00 89.75 97 LEU A O 1
ATOM 766 N N . ARG A 1 98 ? 11.205 4.955 -8.354 1.00 88.56 98 ARG A N 1
ATOM 767 C CA . ARG A 1 98 ? 10.202 3.934 -8.709 1.00 88.56 98 ARG A CA 1
ATOM 768 C C . ARG A 1 98 ? 10.525 2.581 -8.085 1.00 88.56 98 ARG A C 1
ATOM 770 O O . ARG A 1 98 ? 9.633 1.973 -7.503 1.00 88.56 98 ARG A O 1
ATOM 777 N N . LEU A 1 99 ? 11.786 2.150 -8.140 1.00 89.81 99 LEU A N 1
ATOM 778 C CA . LEU A 1 99 ? 12.230 0.914 -7.486 1.00 89.81 99 LEU A CA 1
ATOM 779 C C . LEU A 1 99 ? 12.033 0.969 -5.963 1.00 89.81 99 LEU A C 1
ATOM 781 O O . LEU A 1 99 ? 11.584 -0.001 -5.356 1.00 89.81 99 LEU A O 1
ATOM 785 N N . THR A 1 100 ? 12.299 2.123 -5.345 1.00 90.81 100 THR A N 1
ATOM 786 C CA . THR A 1 100 ? 12.067 2.331 -3.906 1.00 90.81 100 THR A CA 1
ATOM 787 C C . THR A 1 100 ? 10.580 2.260 -3.557 1.00 90.81 100 THR A C 1
ATOM 789 O O . THR A 1 100 ? 10.209 1.620 -2.572 1.00 90.81 100 THR A O 1
ATOM 792 N N . LEU A 1 101 ? 9.714 2.881 -4.369 1.00 91.06 101 LEU A N 1
ATOM 793 C CA . LEU A 1 101 ? 8.265 2.788 -4.189 1.00 91.06 101 LEU A CA 1
ATOM 794 C C . LEU A 1 101 ? 7.779 1.342 -4.317 1.00 91.06 101 LEU A C 1
ATOM 796 O O . LEU A 1 101 ? 7.020 0.891 -3.465 1.00 91.06 101 LEU A O 1
ATOM 800 N N . HIS A 1 102 ? 8.249 0.618 -5.335 1.00 91.75 102 HIS A N 1
ATOM 801 C CA . HIS A 1 102 ? 7.931 -0.793 -5.541 1.00 91.75 102 HIS A CA 1
ATOM 802 C C . HIS A 1 102 ? 8.297 -1.639 -4.316 1.00 91.75 102 HIS A C 1
ATOM 804 O O . HIS A 1 102 ? 7.439 -2.335 -3.772 1.00 91.75 102 HIS A O 1
ATOM 810 N N . ALA A 1 103 ? 9.536 -1.523 -3.829 1.00 91.50 103 ALA A N 1
ATOM 811 C CA . ALA A 1 103 ? 9.999 -2.267 -2.661 1.00 91.50 103 ALA A CA 1
ATOM 812 C C . ALA A 1 103 ? 9.171 -1.941 -1.406 1.00 91.50 103 ALA A C 1
ATOM 814 O O . ALA A 1 103 ? 8.778 -2.841 -0.659 1.00 91.50 103 ALA A O 1
ATOM 815 N N . LYS A 1 104 ? 8.853 -0.658 -1.183 1.00 91.56 104 LYS A N 1
ATOM 816 C CA . LYS A 1 104 ? 8.043 -0.241 -0.033 1.00 91.56 104 LYS A CA 1
ATOM 817 C C . LYS A 1 104 ? 6.593 -0.720 -0.143 1.00 91.56 104 LYS A C 1
ATOM 819 O O . LYS A 1 104 ? 6.040 -1.163 0.863 1.00 91.56 104 LYS A O 1
ATOM 824 N N . ALA A 1 105 ? 6.005 -0.686 -1.337 1.00 92.19 105 ALA A N 1
ATOM 825 C CA . ALA A 1 105 ? 4.658 -1.190 -1.576 1.00 92.19 105 ALA A CA 1
ATOM 826 C C . ALA A 1 105 ? 4.577 -2.708 -1.348 1.00 92.19 105 ALA A C 1
ATOM 828 O O . ALA A 1 105 ? 3.673 -3.174 -0.657 1.00 92.19 105 ALA A O 1
ATOM 829 N N . LEU A 1 106 ? 5.558 -3.471 -1.843 1.00 92.69 106 LEU A N 1
ATOM 830 C CA . LEU A 1 106 ? 5.642 -4.921 -1.640 1.00 92.69 106 LEU A CA 1
ATOM 831 C C . LEU A 1 106 ? 5.800 -5.279 -0.153 1.00 92.69 106 LEU A C 1
ATOM 833 O O . LEU A 1 106 ? 5.132 -6.185 0.351 1.00 92.69 106 LEU A O 1
ATOM 837 N N . HIS A 1 107 ? 6.639 -4.534 0.572 1.00 92.38 107 HIS A N 1
ATOM 838 C CA . HIS A 1 107 ? 6.796 -4.695 2.016 1.00 92.38 107 HIS A CA 1
ATOM 839 C C . HIS A 1 107 ? 5.478 -4.438 2.762 1.00 92.38 107 HIS A C 1
ATOM 841 O O . HIS A 1 107 ? 5.087 -5.242 3.606 1.00 92.38 107 HIS A O 1
ATOM 847 N N . GLN A 1 108 ? 4.769 -3.349 2.438 1.00 91.06 108 GLN A N 1
ATOM 848 C CA . GLN A 1 108 ? 3.469 -3.048 3.048 1.00 91.06 108 GLN A CA 1
ATOM 849 C C . GLN A 1 108 ? 2.415 -4.104 2.713 1.00 91.06 108 GLN A C 1
ATOM 851 O O . GLN A 1 108 ? 1.729 -4.565 3.616 1.00 91.06 108 GLN A O 1
ATOM 856 N N . LEU A 1 109 ? 2.322 -4.560 1.462 1.00 91.56 109 LEU A N 1
ATOM 857 C CA . LEU A 1 109 ? 1.404 -5.640 1.083 1.00 91.56 109 LEU A CA 1
ATOM 858 C C . LEU A 1 109 ? 1.685 -6.930 1.856 1.00 91.56 109 LEU A C 1
ATOM 860 O O . LEU A 1 109 ? 0.757 -7.584 2.324 1.00 91.56 109 LEU A O 1
ATOM 864 N N . THR A 1 110 ? 2.961 -7.266 2.047 1.00 91.94 110 THR A N 1
ATOM 865 C CA . THR A 1 110 ? 3.366 -8.436 2.835 1.00 91.94 110 THR A CA 1
ATOM 866 C C . THR A 1 110 ? 2.990 -8.2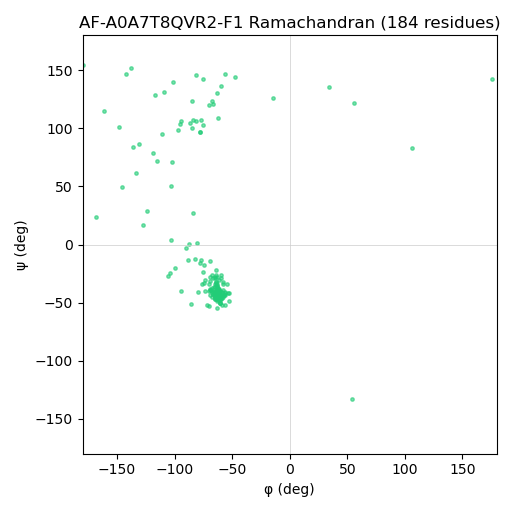78 4.310 1.00 91.94 110 THR A C 1
ATOM 868 O O . THR A 1 110 ? 2.534 -9.235 4.933 1.00 91.94 110 THR A O 1
ATOM 871 N N . ALA A 1 111 ? 3.159 -7.080 4.878 1.00 91.25 111 ALA A N 1
ATOM 872 C CA . ALA A 1 111 ? 2.748 -6.781 6.248 1.00 91.25 111 ALA A CA 1
ATOM 873 C C . ALA A 1 111 ? 1.221 -6.869 6.411 1.00 91.25 111 ALA A C 1
ATOM 875 O O . ALA A 1 111 ? 0.746 -7.569 7.301 1.00 91.25 111 ALA A O 1
ATOM 876 N N . LEU A 1 112 ? 0.454 -6.262 5.499 1.00 90.44 112 LEU A N 1
ATOM 877 C CA . LEU A 1 112 ? -1.010 -6.328 5.496 1.00 90.44 112 LEU A CA 1
ATOM 878 C C . LEU A 1 112 ? -1.519 -7.767 5.360 1.00 90.44 112 LEU A C 1
ATOM 880 O O . LEU A 1 112 ? -2.437 -8.150 6.077 1.00 90.44 112 LEU A O 1
ATOM 884 N N . GLY A 1 113 ? -0.897 -8.585 4.506 1.00 89.75 113 GLY A N 1
ATOM 885 C CA . GLY A 1 113 ? -1.249 -9.999 4.358 1.00 89.75 113 GLY A CA 1
ATOM 886 C C . GLY A 1 113 ? -0.981 -10.840 5.614 1.00 89.75 113 GLY A C 1
ATOM 887 O O . GLY A 1 113 ? -1.677 -11.827 5.843 1.00 89.75 113 GLY A O 1
ATOM 888 N N . LYS A 1 114 ? -0.010 -10.445 6.450 1.00 89.19 114 LYS A N 1
ATOM 889 C CA . LYS A 1 114 ? 0.250 -11.074 7.757 1.00 89.19 114 LYS A CA 1
ATOM 890 C C . LYS A 1 114 ? -0.728 -10.597 8.830 1.00 89.19 114 LYS A C 1
ATOM 892 O O . LYS A 1 114 ? -1.169 -11.408 9.636 1.00 89.19 114 LYS A O 1
ATOM 897 N N . SER A 1 115 ? -1.051 -9.305 8.846 1.00 90.12 115 SER A N 1
ATOM 898 C CA . SER A 1 115 ? -1.946 -8.708 9.844 1.00 90.12 115 SER A CA 1
ATOM 899 C C . SER A 1 115 ? -3.425 -9.024 9.602 1.00 90.12 115 SER A C 1
ATOM 901 O O . SER A 1 115 ? -4.163 -9.183 10.567 1.00 90.12 115 SER A O 1
ATOM 903 N N . TYR A 1 116 ? -3.851 -9.138 8.339 1.00 90.44 116 TYR A N 1
ATOM 904 C CA . TYR A 1 116 ? -5.257 -9.297 7.939 1.00 90.44 116 TYR A CA 1
ATOM 905 C C . TYR A 1 116 ? -5.431 -10.414 6.898 1.00 90.44 116 TYR A C 1
ATOM 907 O O . TYR A 1 116 ? -5.833 -10.156 5.761 1.00 90.44 116 TYR A O 1
ATOM 915 N N . PRO A 1 117 ? -5.094 -11.674 7.228 1.00 89.75 117 PRO A N 1
ATOM 916 C CA . PRO A 1 117 ? -5.050 -12.755 6.245 1.00 89.75 117 PRO A CA 1
ATOM 917 C C . PRO A 1 117 ? -6.419 -13.063 5.622 1.00 89.75 117 PRO A C 1
ATOM 919 O O . PRO A 1 117 ? -6.484 -13.424 4.446 1.00 89.75 117 PRO A O 1
ATOM 922 N N . THR A 1 118 ? -7.509 -12.929 6.380 1.00 89.31 118 THR A N 1
ATOM 923 C CA . THR A 1 118 ? -8.868 -13.264 5.926 1.00 89.31 118 THR A CA 1
ATOM 924 C C . THR A 1 118 ? -9.378 -12.242 4.915 1.00 89.31 118 THR A C 1
ATOM 926 O O . THR A 1 118 ? -9.774 -12.603 3.807 1.00 89.31 118 THR A O 1
ATOM 929 N N . GLU A 1 119 ? -9.306 -10.960 5.261 1.00 90.19 119 GLU A N 1
ATOM 930 C CA . GLU A 1 119 ? -9.718 -9.838 4.421 1.00 90.19 119 GLU A CA 1
ATOM 931 C C . GLU A 1 119 ? -8.842 -9.754 3.173 1.00 90.19 119 GLU A C 1
ATOM 933 O O . GLU A 1 119 ? -9.347 -9.604 2.062 1.00 90.19 119 GLU A O 1
ATOM 938 N N . PHE A 1 120 ? -7.529 -9.931 3.334 1.00 89.88 120 PHE A N 1
ATOM 939 C CA . PHE A 1 120 ? -6.582 -9.928 2.225 1.00 89.88 120 PHE A CA 1
ATOM 940 C C . PHE A 1 120 ? -6.890 -11.037 1.210 1.00 89.88 120 PHE A C 1
ATOM 942 O O . PHE A 1 120 ? -6.914 -10.785 0.003 1.00 89.88 120 PHE A O 1
ATOM 949 N N . ARG A 1 121 ? -7.190 -12.256 1.683 1.00 88.94 121 ARG A N 1
ATOM 950 C CA . ARG A 1 121 ? -7.612 -13.370 0.817 1.00 88.94 121 ARG A CA 1
ATOM 951 C C . ARG A 1 121 ? -8.946 -13.100 0.136 1.00 88.94 121 ARG A C 1
ATOM 953 O O . ARG A 1 121 ? -9.066 -13.415 -1.042 1.00 88.94 121 ARG A O 1
ATOM 960 N N . ALA A 1 122 ? -9.919 -12.518 0.834 1.00 89.94 122 ALA A N 1
ATOM 961 C CA . ALA A 1 122 ? -11.211 -12.178 0.245 1.00 89.94 122 ALA A CA 1
ATOM 962 C C . ALA A 1 122 ? -11.060 -11.140 -0.882 1.00 89.94 122 ALA A C 1
ATOM 964 O O . ALA A 1 122 ? -11.570 -11.341 -1.983 1.00 89.94 122 ALA A O 1
ATOM 965 N N . ILE A 1 123 ? -10.291 -10.074 -0.643 1.00 88.44 123 ILE A N 1
ATOM 966 C CA . ILE A 1 123 ? -10.065 -8.993 -1.613 1.00 88.44 123 ILE A CA 1
ATOM 967 C C . ILE A 1 123 ? -9.306 -9.508 -2.844 1.00 88.44 123 ILE A C 1
ATOM 969 O O . ILE A 1 123 ? -9.717 -9.241 -3.974 1.00 88.44 123 ILE A O 1
ATOM 973 N N . LEU A 1 124 ? -8.237 -10.291 -2.651 1.00 87.94 124 LEU A N 1
ATOM 974 C CA . LEU A 1 124 ? -7.495 -10.894 -3.765 1.00 87.94 124 LEU A CA 1
ATOM 975 C C . LEU A 1 124 ? -8.278 -11.999 -4.482 1.00 87.94 124 LEU A C 1
ATOM 977 O O . LEU A 1 124 ? -8.143 -12.151 -5.694 1.00 87.94 124 LEU A O 1
ATOM 981 N N . GLY A 1 125 ? -9.096 -12.763 -3.757 1.00 85.88 125 GLY A N 1
ATOM 982 C CA . GLY A 1 125 ? -9.967 -13.789 -4.329 1.00 85.88 125 GLY A CA 1
ATOM 983 C C . GLY A 1 125 ? -11.022 -13.195 -5.259 1.00 85.88 125 GLY A C 1
ATOM 984 O O . GLY A 1 125 ? -11.332 -13.787 -6.288 1.00 85.88 125 GLY A O 1
ATOM 985 N N . ASN A 1 126 ? -11.500 -11.988 -4.950 1.00 85.50 126 ASN A N 1
ATOM 986 C CA . ASN A 1 126 ? -12.454 -11.269 -5.786 1.00 85.50 126 ASN A CA 1
ATOM 987 C C . ASN A 1 126 ? -11.815 -10.668 -7.056 1.00 85.50 126 ASN A C 1
ATOM 989 O O . ASN A 1 126 ? -12.524 -10.310 -7.993 1.00 85.50 126 ASN A O 1
ATOM 993 N N . GLN A 1 127 ? -10.482 -10.536 -7.102 1.00 85.94 127 GLN A N 1
ATOM 994 C CA . GLN A 1 127 ? -9.751 -9.935 -8.222 1.00 85.94 127 GLN A CA 1
ATOM 995 C C . GLN A 1 127 ? -8.508 -10.753 -8.601 1.00 85.94 127 GLN A C 1
ATOM 997 O O . GLN A 1 127 ? -7.376 -10.420 -8.238 1.00 85.94 127 GLN A O 1
ATOM 1002 N N . ALA A 1 128 ? -8.708 -11.793 -9.417 1.00 84.94 128 ALA A N 1
ATOM 1003 C CA . ALA A 1 128 ? -7.635 -12.678 -9.882 1.00 84.94 128 ALA A CA 1
ATOM 1004 C C . ALA A 1 128 ? -6.469 -11.930 -10.564 1.00 84.94 128 ALA A C 1
ATOM 1006 O O . ALA A 1 128 ? -5.310 -12.306 -10.389 1.00 84.94 128 ALA A O 1
ATOM 1007 N N . ALA A 1 129 ? -6.752 -10.834 -11.278 1.00 86.81 129 ALA A N 1
ATOM 1008 C CA . ALA A 1 129 ? -5.729 -10.002 -11.914 1.00 86.81 129 ALA A CA 1
ATOM 1009 C C . ALA A 1 129 ? -4.771 -9.345 -10.899 1.00 86.81 129 ALA A C 1
ATOM 1011 O O . ALA A 1 129 ? -3.560 -9.322 -11.123 1.00 86.81 129 ALA A O 1
ATOM 1012 N N . LEU A 1 130 ? -5.285 -8.853 -9.761 1.00 87.12 130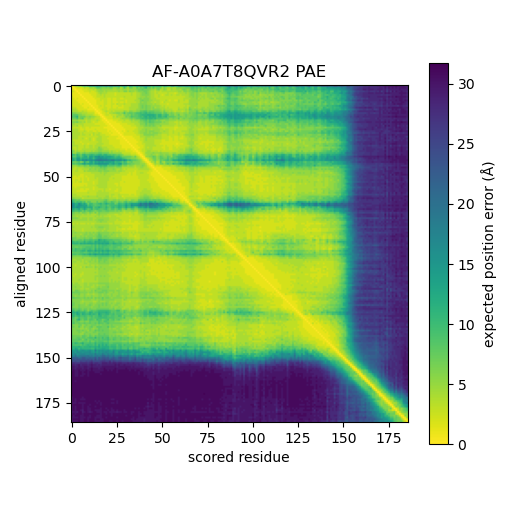 LEU A N 1
ATOM 1013 C CA . LEU A 1 130 ? -4.445 -8.267 -8.709 1.00 87.12 130 LEU A CA 1
ATOM 1014 C C . LEU A 1 130 ? -3.572 -9.324 -8.041 1.00 87.12 130 LEU A C 1
ATOM 1016 O O . LEU A 1 130 ? -2.394 -9.078 -7.786 1.00 87.12 130 LEU A O 1
ATOM 1020 N N . LYS A 1 131 ? -4.144 -10.507 -7.790 1.00 88.06 131 LYS A N 1
ATOM 1021 C CA . LYS A 1 131 ? -3.411 -11.640 -7.226 1.00 88.06 131 LYS A CA 1
ATOM 1022 C C . LYS A 1 131 ? -2.259 -12.059 -8.141 1.00 88.06 131 LYS A C 1
ATOM 1024 O O . LYS A 1 131 ? -1.125 -12.133 -7.679 1.00 88.06 131 LYS A O 1
ATOM 1029 N N . GLY A 1 132 ? -2.530 -12.249 -9.434 1.00 87.56 132 GLY A N 1
ATOM 1030 C CA . GLY A 1 132 ? -1.502 -12.608 -10.413 1.00 87.56 132 GLY A CA 1
ATOM 1031 C C . GLY A 1 132 ? -0.386 -11.563 -10.506 1.00 87.56 132 GLY A C 1
ATOM 1032 O O . GLY A 1 132 ? 0.790 -11.917 -10.521 1.00 87.56 132 GLY A O 1
ATOM 1033 N N . ARG A 1 133 ? -0.732 -10.267 -10.477 1.00 89.06 133 ARG A N 1
ATOM 1034 C CA . ARG A 1 133 ? 0.259 -9.178 -10.469 1.00 89.06 133 ARG A CA 1
ATOM 1035 C C . ARG A 1 133 ? 1.120 -9.185 -9.205 1.00 89.06 133 ARG A C 1
ATOM 1037 O O . ARG A 1 133 ? 2.325 -8.982 -9.297 1.00 89.06 133 ARG A O 1
ATOM 1044 N N . LEU A 1 134 ? 0.532 -9.431 -8.034 1.00 91.50 134 LEU A N 1
ATOM 1045 C CA . LEU A 1 134 ? 1.276 -9.527 -6.777 1.00 91.50 134 LEU A CA 1
ATOM 1046 C C . LEU A 1 134 ? 2.253 -10.712 -6.778 1.00 91.50 134 LEU A C 1
ATOM 1048 O O . LEU A 1 134 ? 3.407 -10.553 -6.387 1.00 91.50 134 LEU A O 1
ATOM 1052 N N . GLU A 1 135 ? 1.804 -11.884 -7.225 1.00 90.38 135 GLU A N 1
ATOM 1053 C CA . GLU A 1 135 ? 2.638 -13.089 -7.298 1.00 90.38 135 GLU A CA 1
ATOM 1054 C C . GLU A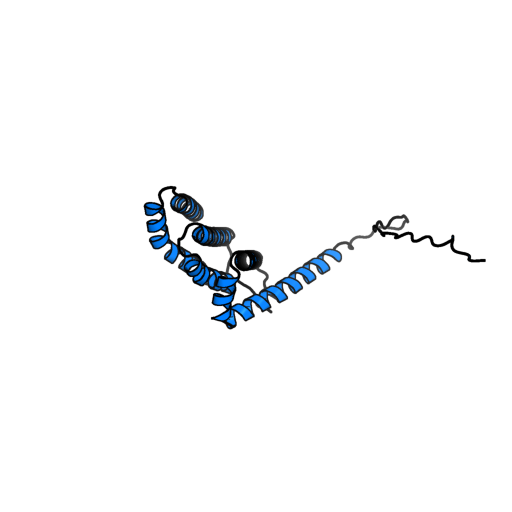 1 135 ? 3.786 -12.919 -8.303 1.00 90.38 135 GLU A C 1
ATOM 1056 O O . GLU A 1 135 ? 4.932 -13.245 -7.983 1.00 90.38 135 GLU A O 1
ATOM 1061 N N . ALA A 1 136 ? 3.508 -12.334 -9.474 1.00 89.56 136 ALA A N 1
ATOM 1062 C CA . ALA A 1 136 ? 4.531 -11.984 -10.458 1.00 89.56 136 ALA A CA 1
ATOM 1063 C C . ALA A 1 136 ? 5.548 -10.990 -9.879 1.00 89.56 136 ALA A C 1
ATOM 1065 O O . ALA A 1 136 ? 6.745 -11.257 -9.897 1.00 89.56 136 ALA A O 1
ATOM 1066 N N . ALA A 1 137 ? 5.075 -9.895 -9.272 1.00 90.62 137 ALA A N 1
ATOM 1067 C CA . ALA A 1 137 ? 5.932 -8.906 -8.621 1.00 90.62 137 ALA A CA 1
ATOM 1068 C C . ALA A 1 137 ? 6.831 -9.524 -7.540 1.00 90.62 137 ALA A C 1
ATOM 1070 O O . ALA A 1 137 ? 7.999 -9.163 -7.437 1.00 90.62 137 ALA A O 1
ATOM 1071 N N . LEU A 1 138 ? 6.310 -10.454 -6.733 1.00 91.12 138 LEU A N 1
ATOM 1072 C CA . LEU A 1 138 ? 7.082 -11.113 -5.680 1.00 91.12 138 LEU A CA 1
ATOM 1073 C C . LEU A 1 138 ? 8.176 -12.018 -6.262 1.00 91.12 138 LEU A C 1
ATOM 1075 O O . LEU A 1 138 ? 9.321 -11.963 -5.808 1.00 91.12 138 LEU A O 1
ATOM 1079 N N . LYS A 1 139 ? 7.832 -12.815 -7.281 1.00 89.94 139 LYS A N 1
ATOM 1080 C CA . LYS A 1 139 ? 8.776 -13.690 -7.985 1.00 89.94 139 LYS A CA 1
ATOM 1081 C C . LYS A 1 139 ? 9.878 -12.879 -8.666 1.00 89.94 139 LYS A C 1
ATOM 1083 O O . LYS A 1 139 ? 11.060 -13.171 -8.483 1.00 89.94 139 LYS A O 1
ATOM 1088 N N . ASP A 1 140 ? 9.500 -11.834 -9.393 1.00 89.25 140 ASP A N 1
ATOM 1089 C CA . ASP A 1 140 ? 10.441 -10.979 -10.112 1.00 89.25 140 ASP A CA 1
ATOM 1090 C C . ASP A 1 140 ? 11.325 -10.189 -9.144 1.00 89.25 140 ASP A C 1
ATOM 1092 O O . ASP A 1 140 ? 12.527 -10.070 -9.371 1.00 89.25 140 ASP A O 1
ATOM 1096 N N . ASN A 1 141 ? 10.776 -9.722 -8.017 1.00 89.38 141 ASN A N 1
ATOM 1097 C CA . ASN A 1 141 ? 11.558 -9.062 -6.975 1.00 89.38 141 ASN A CA 1
ATOM 1098 C C . ASN A 1 141 ? 12.601 -10.004 -6.350 1.00 89.38 141 ASN A C 1
ATOM 1100 O O . ASN A 1 141 ? 13.710 -9.562 -6.045 1.00 89.38 141 ASN A O 1
ATOM 1104 N N . GLN A 1 142 ? 12.293 -11.298 -6.196 1.00 87.50 142 GLN A N 1
ATOM 1105 C CA . GLN A 1 142 ? 13.265 -12.282 -5.715 1.00 87.50 142 GLN A CA 1
ATOM 1106 C C . GLN A 1 142 ? 14.419 -12.462 -6.709 1.00 87.50 142 GLN A C 1
ATOM 1108 O O . GLN A 1 142 ? 15.579 -12.369 -6.314 1.00 87.50 142 GLN A O 1
ATOM 1113 N N . VAL A 1 143 ? 14.113 -12.623 -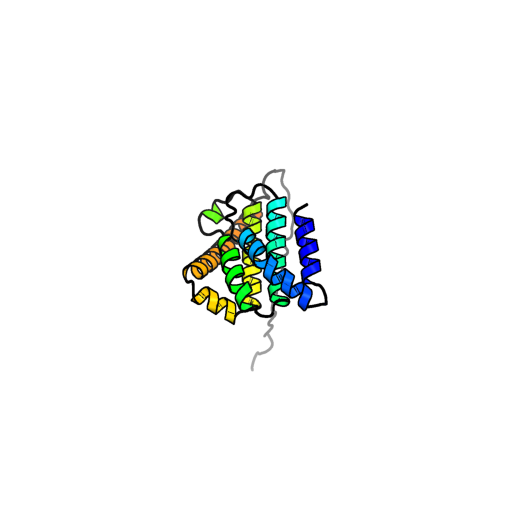8.001 1.00 86.38 143 VAL A N 1
ATOM 1114 C CA . VAL A 1 143 ? 15.128 -12.723 -9.066 1.00 86.38 143 VAL A CA 1
ATOM 1115 C C . VAL A 1 143 ? 15.962 -11.440 -9.162 1.00 86.38 143 VAL A C 1
ATOM 1117 O O . VAL A 1 143 ? 17.190 -11.493 -9.224 1.00 86.38 143 VAL A O 1
ATOM 1120 N N . HIS A 1 144 ? 15.313 -10.276 -9.122 1.00 84.06 144 HIS A N 1
ATOM 1121 C CA . HIS A 1 144 ? 15.968 -8.973 -9.183 1.00 84.06 144 HIS A CA 1
ATOM 1122 C C . HIS A 1 144 ? 16.926 -8.754 -7.998 1.00 84.06 144 HIS A C 1
ATOM 1124 O O . HIS A 1 144 ? 18.043 -8.265 -8.183 1.00 84.06 144 HIS A O 1
ATOM 1130 N N . ALA A 1 145 ? 16.539 -9.166 -6.785 1.00 81.50 145 ALA A N 1
ATOM 1131 C CA . ALA A 1 145 ? 17.406 -9.114 -5.608 1.00 81.50 145 ALA A CA 1
ATOM 1132 C C . ALA A 1 145 ? 18.610 -10.069 -5.722 1.00 81.50 145 ALA A C 1
ATOM 1134 O O . ALA A 1 145 ? 19.736 -9.667 -5.414 1.00 81.50 145 ALA A O 1
ATOM 1135 N N . SER A 1 146 ? 18.400 -11.297 -6.209 1.00 80.94 146 SER A N 1
ATOM 1136 C CA . SER A 1 146 ? 19.468 -12.282 -6.433 1.00 80.94 146 SER A CA 1
ATOM 1137 C C . SER A 1 146 ? 20.494 -11.815 -7.471 1.00 80.94 146 SER A C 1
ATOM 1139 O O . SER A 1 146 ? 21.696 -11.909 -7.221 1.00 80.94 146 SER A O 1
ATOM 1141 N N . ASN A 1 147 ? 20.047 -11.241 -8.593 1.00 76.19 147 ASN A N 1
ATOM 1142 C CA . ASN A 1 147 ? 20.940 -10.703 -9.627 1.00 76.19 147 ASN A CA 1
ATOM 1143 C C . ASN A 1 147 ? 21.792 -9.540 -9.100 1.00 76.19 147 ASN A C 1
ATOM 1145 O O . ASN A 1 147 ? 22.989 -9.462 -9.385 1.00 76.19 147 ASN A O 1
ATOM 1149 N N . LYS A 1 148 ? 21.204 -8.661 -8.278 1.00 73.25 148 LYS A N 1
ATOM 1150 C CA . LYS A 1 148 ? 21.932 -7.552 -7.649 1.00 73.25 148 LYS A CA 1
ATOM 1151 C C . LYS A 1 148 ? 23.015 -8.057 -6.690 1.00 73.25 148 LYS A C 1
ATOM 1153 O O . LYS A 1 148 ? 24.136 -7.553 -6.718 1.00 73.25 148 LYS A O 1
ATOM 1158 N N . ALA A 1 149 ? 22.707 -9.083 -5.895 1.00 69.44 149 ALA A N 1
ATOM 1159 C CA . ALA A 1 149 ? 23.665 -9.703 -4.980 1.00 69.44 149 ALA A CA 1
ATOM 1160 C C . ALA A 1 149 ? 24.829 -10.382 -5.724 1.00 69.44 149 ALA A C 1
ATOM 1162 O O . ALA A 1 149 ? 25.981 -10.160 -5.362 1.00 69.44 149 ALA A O 1
ATOM 1163 N N . ALA A 1 150 ? 24.550 -11.118 -6.807 1.00 62.00 150 ALA A N 1
ATOM 1164 C CA . ALA A 1 150 ? 25.578 -11.760 -7.632 1.00 62.00 150 ALA A CA 1
ATOM 1165 C C . ALA A 1 150 ? 26.492 -10.743 -8.346 1.00 62.00 150 ALA A C 1
ATOM 1167 O O . ALA A 1 150 ? 27.700 -10.950 -8.442 1.00 62.00 150 ALA A O 1
ATOM 1168 N N . SER A 1 151 ? 25.946 -9.606 -8.795 1.00 58.00 151 SER A N 1
ATOM 1169 C CA . SER A 1 151 ? 26.745 -8.533 -9.412 1.00 58.00 151 SER A CA 1
ATOM 1170 C C . SER A 1 151 ? 27.668 -7.804 -8.423 1.00 58.00 151 SER A C 1
ATOM 1172 O O . SER A 1 151 ? 28.739 -7.345 -8.812 1.00 58.00 151 SER A O 1
ATOM 1174 N N . SER A 1 152 ? 27.305 -7.757 -7.135 1.00 53.81 152 SER A N 1
ATOM 1175 C CA . SER A 1 152 ? 28.119 -7.131 -6.083 1.00 53.81 152 SER A CA 1
ATOM 1176 C C . SER A 1 152 ? 29.313 -7.988 -5.645 1.00 53.81 152 SER A C 1
ATOM 1178 O O . SER A 1 152 ? 30.194 -7.477 -4.957 1.00 53.81 152 SER A O 1
ATOM 1180 N N . THR A 1 153 ? 29.360 -9.271 -6.016 1.00 47.22 153 THR A N 1
ATOM 1181 C CA . THR A 1 153 ? 30.496 -10.165 -5.724 1.00 47.22 153 THR A CA 1
ATOM 1182 C C . THR A 1 153 ? 31.580 -10.113 -6.811 1.00 47.22 153 THR A C 1
ATOM 1184 O O . THR A 1 153 ? 32.702 -10.539 -6.565 1.00 47.22 153 THR A O 1
ATOM 1187 N N . ASN A 1 154 ? 31.294 -9.526 -7.982 1.00 42.78 154 ASN A N 1
ATOM 1188 C CA . ASN A 1 154 ? 32.243 -9.437 -9.103 1.00 42.78 154 ASN A CA 1
ATOM 1189 C C . ASN A 1 154 ? 32.901 -8.054 -9.285 1.00 42.78 154 ASN A C 1
ATOM 1191 O O . ASN A 1 154 ? 33.683 -7.874 -10.215 1.00 42.78 154 ASN A O 1
ATOM 1195 N N . SER A 1 155 ? 32.647 -7.078 -8.407 1.00 40.91 155 SER A N 1
ATOM 1196 C CA . SER A 1 155 ? 33.280 -5.749 -8.460 1.00 40.91 155 SER A CA 1
ATOM 1197 C C . SER A 1 155 ? 34.393 -5.579 -7.417 1.00 40.91 155 SER A C 1
ATOM 1199 O O . SER A 1 155 ? 34.408 -4.605 -6.667 1.00 40.91 155 SER A O 1
ATOM 1201 N N . SER A 1 156 ? 35.328 -6.531 -7.358 1.00 40.19 156 SER A N 1
ATOM 1202 C CA . SER A 1 156 ? 36.588 -6.379 -6.616 1.00 40.19 156 SER A CA 1
ATOM 1203 C C . SER A 1 156 ? 37.758 -7.100 -7.295 1.00 40.19 156 SER A C 1
ATOM 1205 O O . SER A 1 156 ? 38.482 -7.847 -6.649 1.00 40.19 156 SER A O 1
ATOM 1207 N N . THR A 1 157 ? 37.969 -6.890 -8.595 1.00 40.59 157 THR A N 1
ATOM 1208 C CA . THR A 1 157 ? 39.249 -7.217 -9.254 1.00 40.59 157 THR A CA 1
ATOM 1209 C C . THR A 1 157 ? 39.501 -6.233 -10.389 1.00 40.59 157 THR A C 1
ATOM 1211 O O . THR A 1 157 ? 38.904 -6.356 -11.456 1.00 40.59 157 THR A O 1
ATOM 1214 N N . GLY A 1 158 ? 40.357 -5.235 -10.154 1.00 40.41 158 GLY A N 1
ATOM 1215 C CA . GLY A 1 158 ? 40.588 -4.190 -11.149 1.00 40.41 158 GLY A CA 1
ATOM 1216 C C . GLY A 1 158 ? 41.760 -3.237 -10.929 1.00 40.41 158 GLY A C 1
ATOM 1217 O O . GLY A 1 158 ? 41.712 -2.159 -11.501 1.00 40.41 158 GLY A O 1
ATOM 1218 N N . THR A 1 159 ? 42.798 -3.602 -10.167 1.00 36.28 159 THR A N 1
ATOM 1219 C CA . THR A 1 159 ? 44.143 -3.012 -10.332 1.00 36.28 159 THR A CA 1
ATOM 1220 C C . THR A 1 159 ? 45.198 -3.907 -9.682 1.00 36.28 159 THR A C 1
ATOM 1222 O O . THR A 1 159 ? 45.203 -4.105 -8.471 1.00 36.28 159 THR A O 1
ATOM 1225 N N . SER A 1 160 ? 46.084 -4.474 -10.502 1.00 40.88 160 SER A N 1
ATOM 1226 C CA . SER A 1 160 ? 47.314 -5.152 -10.071 1.00 40.88 160 SER A CA 1
ATOM 1227 C C . SER A 1 160 ? 48.182 -4.202 -9.229 1.00 40.88 160 SER A C 1
ATOM 1229 O O . SER A 1 160 ? 48.237 -3.010 -9.537 1.00 40.88 160 SER A O 1
ATOM 1231 N N . PRO A 1 161 ? 48.917 -4.712 -8.225 1.00 38.16 161 PRO A N 1
ATOM 1232 C CA . PRO A 1 161 ? 50.306 -5.074 -8.510 1.00 38.16 161 PRO A CA 1
ATOM 1233 C C . PRO A 1 161 ? 50.790 -6.355 -7.801 1.00 38.16 161 PRO A C 1
ATOM 1235 O O . PRO A 1 161 ? 50.419 -6.642 -6.675 1.00 38.16 161 PRO A O 1
ATOM 1238 N N . VAL A 1 162 ? 51.679 -7.070 -8.500 1.00 33.59 162 VAL A N 1
ATOM 1239 C CA . VAL A 1 162 ? 52.864 -7.793 -7.990 1.00 33.59 162 VAL A CA 1
ATOM 1240 C C . VAL A 1 162 ? 52.683 -8.855 -6.878 1.00 33.59 162 VAL A C 1
ATOM 1242 O O . VAL A 1 162 ? 52.275 -8.589 -5.758 1.00 33.59 162 VAL A O 1
ATOM 1245 N N . LYS A 1 163 ? 53.121 -10.080 -7.220 1.00 41.84 163 LYS A N 1
ATOM 1246 C CA . LYS A 1 163 ? 53.501 -11.236 -6.376 1.00 41.84 163 LYS A CA 1
ATOM 1247 C C . LYS A 1 163 ? 53.718 -10.947 -4.877 1.00 41.84 163 LYS A C 1
ATOM 1249 O O . LYS A 1 163 ? 54.658 -10.228 -4.559 1.00 41.84 163 LYS A O 1
ATOM 1254 N N . THR A 1 164 ? 53.044 -11.680 -3.981 1.00 31.00 164 THR A N 1
ATOM 1255 C CA . THR A 1 164 ? 53.621 -12.686 -3.043 1.00 31.00 164 THR A CA 1
ATOM 1256 C C . THR A 1 164 ? 52.531 -13.335 -2.166 1.00 31.00 164 THR A C 1
ATOM 1258 O O . THR A 1 164 ? 51.450 -12.783 -1.998 1.00 31.00 164 THR A O 1
ATOM 1261 N N . GLN A 1 165 ? 52.814 -14.555 -1.696 1.00 40.38 165 GLN A N 1
ATOM 1262 C CA . GLN A 1 165 ? 52.035 -15.402 -0.774 1.00 40.38 165 GLN A CA 1
ATOM 1263 C C . GLN A 1 165 ? 51.530 -14.652 0.474 1.00 40.38 165 GLN A C 1
ATOM 1265 O O . GLN A 1 165 ? 52.286 -13.857 1.013 1.00 40.38 165 GLN A O 1
ATOM 1270 N N . ASP A 1 166 ? 50.325 -14.957 0.980 1.00 31.17 166 ASP A N 1
ATOM 1271 C CA . ASP A 1 166 ? 50.117 -15.767 2.202 1.00 31.17 166 ASP A CA 1
ATOM 1272 C C . ASP A 1 166 ? 48.620 -15.873 2.613 1.00 31.17 166 ASP A C 1
ATOM 1274 O O . ASP A 1 166 ? 47.837 -14.940 2.478 1.00 31.17 166 ASP A O 1
ATOM 1278 N N . SER A 1 167 ? 48.267 -17.065 3.095 1.00 34.88 167 SER A N 1
ATOM 1279 C CA . SER A 1 167 ? 47.269 -17.486 4.095 1.00 34.88 167 SER A CA 1
ATOM 1280 C C . SER A 1 167 ? 45.897 -16.816 4.346 1.00 34.88 167 SER A C 1
ATOM 1282 O O . SER A 1 167 ? 45.762 -15.648 4.693 1.00 34.88 167 SER A O 1
ATOM 1284 N N . SER A 1 168 ? 44.918 -17.731 4.476 1.00 40.59 168 SER A N 1
ATOM 1285 C CA . SER A 1 168 ? 43.792 -17.780 5.441 1.00 40.59 168 SER A CA 1
ATOM 1286 C C . SER A 1 168 ? 42.365 -17.456 4.949 1.00 40.59 168 SER A C 1
ATOM 1288 O O . SER A 1 168 ? 41.791 -16.392 5.149 1.00 40.59 168 SER A O 1
ATOM 1290 N N . LYS A 1 169 ? 41.742 -18.497 4.374 1.00 43.28 169 LYS A N 1
ATOM 1291 C CA . LYS A 1 169 ? 40.287 -18.690 4.277 1.00 43.28 169 LYS A CA 1
ATOM 1292 C C . LYS A 1 169 ? 39.723 -18.998 5.670 1.00 43.28 169 LYS A C 1
ATOM 1294 O O . LYS A 1 169 ? 40.070 -20.036 6.226 1.00 43.28 169 LYS A O 1
ATOM 1299 N N . ASN A 1 170 ? 38.809 -18.178 6.183 1.00 40.12 170 ASN A N 1
ATOM 1300 C CA . ASN A 1 170 ? 38.047 -18.496 7.394 1.00 40.12 170 ASN A CA 1
ATOM 1301 C C . ASN A 1 170 ? 36.574 -18.757 7.030 1.00 40.12 170 ASN A C 1
ATOM 1303 O O . ASN A 1 170 ? 35.776 -17.834 6.899 1.00 40.12 170 ASN A O 1
ATOM 1307 N N . ALA A 1 171 ? 36.230 -20.033 6.838 1.00 47.78 171 ALA A N 1
ATOM 1308 C CA . ALA A 1 171 ? 34.855 -20.529 6.813 1.00 47.78 171 ALA A CA 1
ATOM 1309 C C . ALA A 1 171 ? 34.629 -21.350 8.097 1.00 47.78 171 ALA A C 1
ATOM 1311 O O . ALA A 1 171 ? 35.467 -22.205 8.400 1.00 47.78 171 ALA A O 1
ATOM 1312 N N . PRO A 1 172 ? 33.546 -21.139 8.867 1.00 46.34 172 PRO A N 1
ATOM 1313 C CA . PRO A 1 172 ? 33.297 -21.924 10.068 1.00 46.34 172 PRO A CA 1
ATOM 1314 C C . PRO A 1 172 ? 32.735 -23.293 9.664 1.00 46.34 172 PRO A C 1
ATOM 1316 O O . PRO A 1 172 ? 31.549 -23.448 9.385 1.00 46.34 172 PRO A O 1
ATOM 1319 N N . SER A 1 173 ? 33.606 -24.298 9.592 1.00 49.25 173 SER A N 1
ATOM 1320 C CA . SER A 1 173 ? 33.213 -25.696 9.415 1.00 49.25 173 SER A CA 1
ATOM 1321 C C . SER A 1 173 ? 32.861 -26.285 10.782 1.00 49.25 173 SER A C 1
ATOM 1323 O O . SER A 1 173 ? 33.736 -26.522 11.612 1.00 49.25 173 SER A O 1
ATOM 1325 N N . ILE A 1 174 ? 31.567 -26.501 11.022 1.00 61.00 174 ILE A N 1
ATOM 1326 C CA . ILE A 1 174 ? 31.079 -27.355 12.109 1.00 61.00 174 ILE A CA 1
ATOM 1327 C C . ILE A 1 174 ? 31.598 -28.770 11.833 1.00 61.00 174 ILE A C 1
ATOM 1329 O O . ILE A 1 174 ? 31.148 -29.429 10.896 1.00 61.00 174 ILE A O 1
ATOM 1333 N N . LYS A 1 175 ? 32.564 -29.235 12.629 1.00 54.38 175 LYS A N 1
ATOM 1334 C CA . LYS A 1 175 ? 32.952 -30.648 12.670 1.00 54.38 175 LYS A CA 1
ATOM 1335 C C . LYS A 1 175 ? 32.182 -31.318 13.794 1.00 54.38 175 LYS A C 1
ATOM 1337 O O . LYS A 1 175 ? 32.468 -31.104 14.967 1.00 54.38 175 LYS A O 1
ATOM 1342 N N . LEU A 1 176 ? 31.199 -32.122 13.410 1.00 49.94 176 LEU A N 1
ATOM 1343 C CA . LEU A 1 176 ? 30.547 -33.074 14.294 1.00 49.94 176 LEU A CA 1
ATOM 1344 C C . LEU A 1 176 ? 31.521 -34.249 14.480 1.00 49.94 176 LEU A C 1
ATOM 1346 O O . LEU A 1 176 ? 31.725 -35.042 13.563 1.00 49.94 176 LEU A O 1
ATOM 1350 N N . SER A 1 177 ? 32.201 -34.314 15.621 1.00 55.91 177 SER A N 1
ATOM 1351 C CA . SER A 1 177 ? 33.076 -35.435 15.965 1.00 55.91 177 SER A CA 1
ATOM 1352 C C . SER A 1 177 ? 32.248 -36.556 16.586 1.00 55.91 177 SER A C 1
ATOM 1354 O O . SER A 1 177 ? 31.895 -36.496 17.761 1.00 55.91 177 SER A O 1
ATOM 1356 N N . THR A 1 178 ? 31.932 -37.573 15.790 1.00 56.69 178 THR A N 1
ATOM 1357 C CA . THR A 1 178 ? 31.484 -38.883 16.274 1.00 56.69 178 THR A CA 1
ATOM 1358 C C . THR A 1 178 ? 32.680 -39.823 16.313 1.00 56.69 178 THR A C 1
ATOM 1360 O O . THR A 1 178 ? 33.082 -40.362 15.283 1.00 56.69 178 THR A O 1
ATOM 1363 N N . ASP A 1 179 ? 33.259 -39.981 17.501 1.00 55.88 179 ASP A N 1
ATOM 1364 C CA . ASP A 1 179 ? 34.227 -41.032 17.798 1.00 55.88 179 ASP A CA 1
ATOM 1365 C C . ASP A 1 179 ? 33.457 -42.302 18.189 1.00 55.88 179 ASP A C 1
ATOM 1367 O O . ASP A 1 179 ? 32.630 -42.272 19.100 1.00 55.88 179 ASP A O 1
ATOM 1371 N N . PHE A 1 180 ? 33.691 -43.407 17.481 1.00 61.84 180 PHE A N 1
ATOM 1372 C CA . PHE A 1 180 ? 33.088 -44.715 17.771 1.00 61.84 180 PHE A CA 1
ATOM 1373 C C . PHE A 1 180 ? 34.153 -45.802 17.975 1.00 61.84 180 PHE A C 1
ATOM 1375 O O . PHE A 1 180 ? 33.903 -46.981 17.737 1.00 61.84 180 PHE A O 1
ATOM 1382 N N . SER A 1 181 ? 35.346 -45.441 18.448 1.00 60.88 181 SER A N 1
ATOM 1383 C CA . SER A 1 181 ? 36.467 -46.388 18.552 1.00 60.88 181 SER A CA 1
ATOM 1384 C C . SER A 1 181 ? 36.476 -47.252 19.825 1.00 60.88 181 SER A C 1
ATOM 1386 O O . SER A 1 181 ? 37.539 -47.694 20.243 1.00 60.88 181 SER A O 1
ATOM 1388 N N . ASN A 1 182 ? 35.326 -47.529 20.453 1.00 54.00 182 ASN A N 1
ATOM 1389 C CA . ASN A 1 182 ? 35.264 -48.366 21.669 1.00 54.00 182 ASN A CA 1
ATOM 1390 C C . ASN A 1 182 ? 34.276 -49.545 21.625 1.00 54.00 182 ASN A C 1
ATOM 1392 O O . ASN A 1 182 ? 33.994 -50.137 22.661 1.00 54.00 182 ASN A O 1
ATOM 1396 N N . PHE A 1 183 ? 33.792 -49.957 20.450 1.00 57.09 183 PHE A N 1
ATOM 1397 C CA . PHE A 1 183 ? 33.003 -51.192 20.330 1.00 57.09 183 PHE A CA 1
ATOM 1398 C C . PHE A 1 183 ? 33.721 -52.239 19.478 1.00 57.09 183 PHE A C 1
ATOM 1400 O O . PHE A 1 183 ? 33.313 -52.545 18.361 1.00 57.09 183 PHE A O 1
ATOM 1407 N N . VAL A 1 184 ? 34.789 -52.821 20.028 1.00 50.31 184 VAL A N 1
ATOM 1408 C CA . VAL A 1 184 ? 35.232 -54.156 19.608 1.00 50.31 184 VAL A CA 1
ATOM 1409 C C . VAL A 1 184 ? 34.615 -55.149 20.582 1.00 50.31 184 VAL A C 1
ATOM 1411 O O . VAL A 1 184 ? 35.042 -55.270 21.726 1.00 50.31 184 VAL A O 1
ATOM 1414 N N . VAL A 1 185 ? 33.568 -55.823 20.114 1.00 47.50 185 VAL A N 1
ATOM 1415 C CA . VAL A 1 185 ? 32.994 -57.008 20.750 1.00 47.50 185 VAL A CA 1
ATOM 1416 C C . VAL A 1 185 ? 34.009 -58.141 20.637 1.00 47.50 185 VAL A C 1
ATOM 1418 O O . VAL A 1 185 ? 34.408 -58.503 19.527 1.00 47.50 185 VAL A O 1
ATOM 1421 N N . LYS A 1 186 ? 34.390 -58.723 21.772 1.00 41.19 186 LYS A N 1
ATOM 1422 C CA . LYS A 1 186 ? 34.829 -60.113 21.832 1.00 41.19 186 LYS A CA 1
ATOM 1423 C C . LYS A 1 186 ? 34.408 -60.734 23.152 1.00 41.19 186 LYS A C 1
ATOM 1425 O O . LYS A 1 186 ? 34.538 -60.037 24.179 1.00 41.19 186 LYS A O 1
#

pLDDT: mean 78.81, std 17.14, range [31.0, 92.69]

Radius of gyration: 25.12 Å; Cα contacts (8 Å, |Δi|>4): 112; chains: 1; bounding box: 70×83×40 Å

InterPro domains:
  IPR040108 Laa1/Sip1/HEATR5 [PTHR21663] (2-181)

Nearest PDB structures (foldseek):
  6qle-assembly1_I  TM=5.231E-01  e=9.486E+00  Saccharomyces cerevisiae
  4tx5-assembly1_A  TM=2.493E-01  e=6.679E+00  Homo sapiens

Solvent-accessible surface area (backbone atoms only — not comparable to full-atom values): 11328 Å² total; per-residue (Å²): 112,72,60,58,52,54,52,54,49,49,52,48,59,64,39,88,54,57,74,62,18,48,54,51,46,69,70,44,47,63,60,54,50,52,62,58,60,53,85,75,87,79,66,84,48,71,69,57,53,53,44,50,53,52,50,52,52,48,58,55,53,40,42,81,71,44,97,54,43,62,67,53,45,67,52,49,51,59,33,39,57,72,55,53,46,46,66,67,60,45,78,69,53,84,50,66,61,52,55,50,49,24,54,52,34,53,50,49,52,54,50,47,45,69,76,38,49,67,60,45,48,52,55,35,68,76,31,61,70,60,41,52,51,51,53,46,22,53,54,45,49,52,52,54,52,51,54,53,54,59,55,68,72,69,78,80,80,90,77,87,78,81,92,77,90,82,89,84,87,89,73,94,75,86,76,84,84,81,84,74,93,81,78,80,89,127

Organism: Caligus rogercresseyi (NCBI:txid217165)

Secondary structure (DSSP, 8-state):
-HHHHHHHHHHHHT-S-HHHHHHHHHHHHHHHHHHHHS--S----HHHHHHHHHHHHHHHHHHHHSS-HHHHHHHHHHHHHHT---THHHHT---HHHHHHHHHHHHHHHHHHHH-HHHHHHHHHH-HHHHHHHHHHHHHHHHHHHHHHHHHTSSS------------------------TT----

Foldseek 3Di:
DLVVVLVVLLVQCVDPDLVRNVVSCVVCVVVLLVLLQDDPPDPPDPVSLVSNLSSLVSLVVCLVSPPDVLVSCLSSLVSLLSLFAADCRQVVDPDPSSNVSNVSSLVVLVVCCVVPVPSNCVSCVVPVPSVVSNVRSVVVVVVVVVVVVVVVVPPPDDDDDDDDDDDDDDDDDDDPDDDPPPDDDD

Sequence (186 aa):
TRLRCLRTLSSIFAHPQTSISHFYILSLAPTLFQITFLPRKNLSKESELRFLLETLLLLESLIQKGGSPNAILMFLIPALVNHLLCGEELFGCSNALRLTLHAKALHQLTALGKSYPTEFRAILGNQAALKGRLEAALKDNQVHASNKAASSTNSSTGTSPVKTQDSSKNAPSIKLSTDFSNF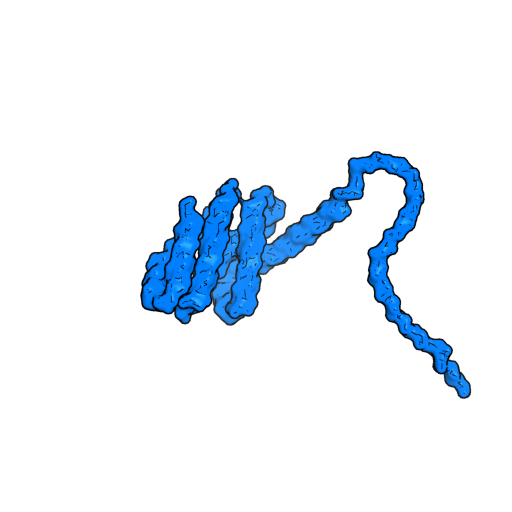VVK